Protein AF-A0A356ENC2-F1 (afdb_monomer_lite)

Foldseek 3Di:
DPPPDFQPQQNVCCVPAVLLRLLNNQLLVCLQVFLLSNLQSLLVNLQLLLLLLCLLQLHPCLPPDSVVSLVVCVVQVQDDPLLSVLSVLSVVLNVCSVPPVPRDSVSSVSNSQSSSVNSQVCCVPVVVPVVDDDDHDDDRDDPPPPPPVVVVVVVVVVVVVVVVVVPDPDDPVVVVVVVVVVVVVVVVVVVVVVVVVVVVVVSVVVSVVSVVVSSVVSVVSSVVCNVPRPQGPVNVVVVPPDDDDPPPVLPQPFQFWPDAFPVPRHGWTWAAQDQVHAIWTAHLPPLDPVSIGHQDLVRLQVSVDFDADPPPRDTWHWAQQPPRATWTADPPPRDIDGVSVSHYHSVVSDPPPPDDDD

Radius of gyration: 28.57 Å; chains: 1; bounding box: 58×55×97 Å

Structure (mmCIF, N/CA/C/O backbone):
data_AF-A0A356ENC2-F1
#
_entry.id   AF-A0A356ENC2-F1
#
loop_
_atom_site.group_PDB
_atom_site.id
_atom_site.type_symbol
_atom_site.label_atom_id
_atom_site.label_alt_id
_atom_site.label_comp_id
_atom_site.label_asym_id
_atom_site.label_entity_id
_atom_site.label_seq_id
_atom_site.pdbx_PDB_ins_code
_atom_site.Cartn_x
_atom_site.Cartn_y
_atom_site.Cartn_z
_atom_site.occupancy
_atom_site.B_iso_or_equiv
_atom_site.auth_seq_id
_atom_site.auth_comp_id
_atom_site.auth_asym_id
_atom_site.auth_atom_id
_atom_site.pdbx_PDB_model_num
ATOM 1 N N . MET A 1 1 ? 2.669 -20.611 22.829 1.00 31.17 1 MET A N 1
ATOM 2 C CA . MET A 1 1 ? 2.911 -20.342 21.396 1.00 31.17 1 MET A CA 1
ATOM 3 C C . MET A 1 1 ? 2.182 -19.057 21.073 1.00 31.17 1 MET A C 1
ATOM 5 O O . MET A 1 1 ? 0.961 -19.097 20.973 1.00 31.17 1 MET A O 1
ATOM 9 N N . ASP A 1 2 ? 2.896 -17.934 21.005 1.00 38.94 2 ASP A N 1
ATOM 10 C CA . ASP A 1 2 ? 2.300 -16.671 20.568 1.00 38.94 2 ASP A CA 1
ATOM 11 C C . ASP A 1 2 ? 1.827 -16.819 19.128 1.00 38.94 2 ASP A C 1
ATOM 13 O O . ASP A 1 2 ? 2.597 -17.162 18.228 1.00 38.94 2 ASP A O 1
ATOM 17 N N . LYS A 1 3 ? 0.530 -16.620 18.914 1.00 42.44 3 LYS A N 1
ATOM 18 C CA . LYS A 1 3 ? -0.057 -16.646 17.581 1.00 42.44 3 LYS A CA 1
ATOM 19 C C . LYS A 1 3 ? 0.293 -15.321 16.912 1.00 42.44 3 LYS A C 1
ATOM 21 O O . LYS A 1 3 ? -0.404 -14.330 17.101 1.00 42.44 3 LYS A O 1
ATOM 26 N N . GLN A 1 4 ? 1.404 -15.303 16.182 1.00 59.41 4 GLN A N 1
ATOM 27 C CA . GLN A 1 4 ? 1.836 -14.140 15.415 1.00 59.41 4 GLN A CA 1
ATOM 28 C C . GLN A 1 4 ? 0.700 -13.710 14.475 1.00 59.41 4 GLN A C 1
ATOM 30 O O . GLN A 1 4 ? 0.173 -14.526 13.718 1.00 59.41 4 GLN A O 1
ATOM 35 N N . LEU A 1 5 ? 0.268 -12.451 14.570 1.00 77.69 5 LEU A N 1
ATOM 36 C CA . LEU A 1 5 ? -0.768 -11.924 13.686 1.00 77.69 5 LEU A CA 1
ATOM 37 C C . LEU A 1 5 ? -0.231 -11.872 12.247 1.00 77.69 5 LEU A C 1
ATOM 39 O O . LEU A 1 5 ? 0.836 -11.317 11.976 1.00 77.69 5 LEU A O 1
ATOM 43 N N . GLU A 1 6 ? -0.988 -12.450 11.321 1.00 86.06 6 GLU A N 1
ATOM 44 C CA . GLU A 1 6 ? -0.648 -12.504 9.899 1.00 86.06 6 GLU A CA 1
ATOM 45 C C . GLU A 1 6 ? -1.417 -11.441 9.116 1.00 86.06 6 GLU A C 1
ATOM 47 O O . GLU A 1 6 ? -2.590 -11.168 9.392 1.00 86.06 6 GLU A O 1
ATOM 52 N N . SER A 1 7 ? -0.773 -10.858 8.103 1.00 87.25 7 SER A N 1
ATOM 53 C CA . SER A 1 7 ? -1.450 -9.924 7.207 1.00 87.25 7 SER A CA 1
ATOM 54 C C . SER A 1 7 ? -2.436 -10.685 6.328 1.00 87.25 7 SER A C 1
ATOM 56 O O . SER A 1 7 ? -2.133 -11.714 5.723 1.00 87.25 7 SER A O 1
ATOM 58 N N . ARG A 1 8 ? -3.645 -10.154 6.181 1.00 87.50 8 ARG A N 1
ATOM 59 C CA . ARG A 1 8 ? -4.671 -10.794 5.364 1.00 87.50 8 ARG A CA 1
ATOM 60 C C . ARG A 1 8 ? -4.332 -10.712 3.882 1.00 87.50 8 ARG A C 1
ATOM 62 O O . ARG A 1 8 ? -4.664 -11.650 3.156 1.00 87.50 8 ARG A O 1
ATOM 69 N N . ASN A 1 9 ? -3.686 -9.656 3.406 1.00 87.69 9 ASN A N 1
ATOM 70 C CA . ASN A 1 9 ? -3.383 -9.507 1.986 1.00 87.69 9 ASN A CA 1
ATOM 71 C C . ASN A 1 9 ? -1.898 -9.667 1.671 1.00 87.69 9 ASN A C 1
ATOM 73 O O . ASN A 1 9 ? -1.594 -10.255 0.639 1.00 87.69 9 ASN A O 1
ATOM 77 N N . PHE A 1 10 ? -0.978 -9.272 2.553 1.00 93.38 10 PHE A N 1
ATOM 78 C CA . PHE A 1 10 ? 0.446 -9.120 2.216 1.00 93.38 10 PHE A CA 1
ATOM 79 C C . PHE A 1 10 ? 1.358 -10.246 2.715 1.00 93.38 10 PHE A C 1
ATOM 81 O O . PHE A 1 10 ? 2.553 -10.235 2.434 1.00 93.38 10 PHE A O 1
ATOM 88 N N . GLU A 1 11 ? 0.811 -11.265 3.383 1.00 93.00 11 GLU A N 1
ATOM 89 C CA . GLU A 1 11 ? 1.587 -12.347 4.015 1.00 93.00 11 GLU A CA 1
ATOM 90 C C . GLU A 1 11 ? 2.583 -13.051 3.081 1.00 93.00 11 GLU A C 1
ATOM 92 O O . GLU A 1 11 ? 3.658 -13.479 3.489 1.00 93.00 11 GLU A O 1
ATOM 97 N N . PHE A 1 12 ? 2.269 -13.109 1.787 1.00 90.56 12 PHE A N 1
ATOM 98 C CA . PHE A 1 12 ? 3.122 -13.720 0.764 1.00 90.56 12 PHE A CA 1
ATOM 99 C C . PHE A 1 12 ? 4.499 -13.056 0.584 1.00 90.56 12 PHE A C 1
ATOM 101 O O . PHE A 1 12 ? 5.386 -13.635 -0.054 1.00 90.56 12 PHE A O 1
ATOM 108 N N . LEU A 1 13 ? 4.671 -11.842 1.108 1.00 91.06 13 LEU A N 1
ATOM 109 C CA . LEU A 1 13 ? 5.930 -11.109 1.085 1.00 91.06 13 LEU A CA 1
ATOM 110 C C . LEU A 1 13 ? 6.785 -11.363 2.329 1.00 91.06 13 LEU A C 1
ATOM 112 O O . LEU A 1 13 ? 7.934 -10.939 2.322 1.00 91.06 13 LEU A O 1
ATOM 116 N N . ARG A 1 14 ? 6.294 -12.044 3.379 1.00 92.31 14 ARG A N 1
ATOM 117 C CA . ARG A 1 14 ? 6.954 -12.037 4.701 1.00 92.31 14 ARG A CA 1
ATOM 118 C C . ARG A 1 14 ? 8.376 -12.591 4.672 1.00 92.31 14 ARG A C 1
ATOM 120 O O . ARG A 1 14 ? 9.260 -12.023 5.305 1.00 92.31 14 ARG A O 1
ATOM 127 N N . THR A 1 15 ? 8.615 -13.639 3.886 1.00 89.31 15 THR A N 1
ATOM 128 C CA . THR A 1 15 ? 9.951 -14.232 3.706 1.00 89.31 15 THR A CA 1
ATOM 129 C C . THR A 1 15 ? 10.950 -13.248 3.086 1.00 89.31 15 THR A C 1
ATOM 131 O O . THR A 1 15 ? 12.121 -13.221 3.459 1.00 89.31 15 THR A O 1
ATOM 134 N N . ASP A 1 16 ? 10.502 -12.416 2.145 1.00 88.12 16 ASP A N 1
ATOM 135 C CA . ASP A 1 16 ? 11.376 -11.512 1.395 1.00 88.12 16 ASP A CA 1
ATOM 136 C C . ASP A 1 16 ? 11.422 -10.103 1.979 1.00 88.12 16 ASP A C 1
ATOM 138 O O . ASP A 1 16 ? 12.436 -9.427 1.870 1.00 88.12 16 ASP A O 1
ATOM 142 N N . HIS A 1 17 ? 10.339 -9.641 2.586 1.00 92.06 17 HIS A N 1
ATOM 143 C CA . HIS A 1 17 ? 10.171 -8.275 3.060 1.00 92.06 17 HIS A CA 1
ATOM 144 C C . HIS A 1 17 ? 9.334 -8.266 4.349 1.00 92.06 17 HIS A C 1
ATOM 146 O O . HIS A 1 17 ? 8.186 -7.821 4.331 1.00 92.06 17 HIS A O 1
ATOM 152 N N . PRO A 1 18 ? 9.890 -8.733 5.483 1.00 92.69 18 PRO A N 1
ATOM 153 C CA . PRO A 1 18 ? 9.158 -8.808 6.747 1.00 92.69 18 PRO A CA 1
ATOM 154 C C . PRO A 1 18 ? 8.683 -7.432 7.230 1.00 92.69 18 PRO A C 1
ATOM 156 O O . PRO A 1 18 ? 7.532 -7.308 7.630 1.00 92.69 18 PRO A O 1
ATOM 159 N N . LEU A 1 19 ? 9.509 -6.384 7.098 1.00 92.62 19 LEU A N 1
ATOM 160 C CA . LEU A 1 19 ? 9.128 -5.006 7.436 1.00 92.62 19 LEU A CA 1
ATOM 161 C C . LEU A 1 19 ? 7.897 -4.527 6.651 1.00 92.62 19 LEU A C 1
ATOM 163 O O . LEU A 1 19 ? 6.978 -3.946 7.219 1.00 92.62 19 LEU 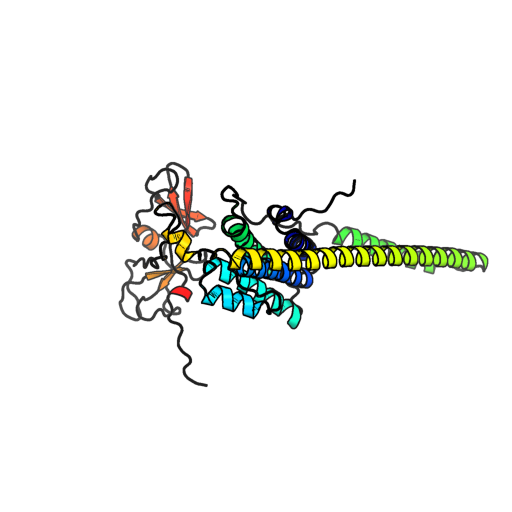A O 1
ATOM 167 N N . LEU A 1 20 ? 7.866 -4.802 5.344 1.00 94.31 20 LEU A N 1
ATOM 168 C CA . LEU A 1 20 ? 6.747 -4.431 4.481 1.00 94.31 20 LEU A CA 1
ATOM 169 C C . LEU A 1 20 ? 5.460 -5.101 4.965 1.00 94.31 20 LEU A C 1
ATOM 171 O O . LEU A 1 20 ? 4.434 -4.437 5.083 1.00 94.31 20 LEU A O 1
ATOM 175 N N . VAL A 1 21 ? 5.514 -6.396 5.287 1.00 94.12 21 VAL A N 1
ATOM 176 C CA . VAL A 1 21 ? 4.340 -7.116 5.802 1.00 94.12 21 VAL A CA 1
ATOM 177 C C . VAL A 1 21 ? 3.909 -6.586 7.165 1.00 94.12 21 VAL A C 1
ATOM 179 O O . VAL A 1 21 ? 2.718 -6.505 7.435 1.00 94.12 21 VAL A O 1
ATOM 182 N N . GLU A 1 22 ? 4.851 -6.167 7.998 1.00 93.06 22 GLU A N 1
ATOM 183 C CA . GLU A 1 22 ? 4.592 -5.622 9.329 1.00 93.06 22 GLU A CA 1
ATOM 184 C C . GLU A 1 22 ? 3.915 -4.236 9.259 1.00 93.06 22 GLU A C 1
ATOM 186 O O . GLU A 1 22 ? 2.981 -3.945 10.016 1.00 93.06 22 GLU A O 1
ATOM 191 N N . TYR A 1 23 ? 4.294 -3.398 8.288 1.00 94.50 23 TYR A N 1
ATOM 192 C CA . TYR A 1 23 ? 3.547 -2.180 7.964 1.00 94.50 23 TYR A CA 1
ATOM 193 C C . TYR A 1 23 ? 2.172 -2.487 7.374 1.00 94.50 23 TYR A C 1
ATOM 195 O O . TYR A 1 23 ? 1.185 -1.881 7.786 1.00 94.50 23 TYR A O 1
ATOM 203 N N . ALA A 1 24 ? 2.085 -3.445 6.451 1.00 93.94 24 ALA A N 1
ATOM 204 C CA . ALA A 1 24 ? 0.826 -3.821 5.825 1.00 93.94 24 ALA A CA 1
ATOM 205 C C . ALA A 1 24 ? -0.179 -4.384 6.839 1.00 93.94 24 ALA A C 1
ATOM 207 O O . ALA A 1 24 ? -1.342 -3.997 6.826 1.00 93.94 24 ALA A O 1
ATOM 208 N N . LEU A 1 25 ? 0.273 -5.226 7.768 1.00 92.62 25 LEU A N 1
ATOM 209 C CA . LEU A 1 25 ? -0.534 -5.738 8.869 1.00 92.62 25 LEU A CA 1
ATOM 210 C C . LEU A 1 25 ? -1.101 -4.592 9.714 1.00 92.62 25 LEU A C 1
ATOM 212 O O . LEU A 1 25 ? -2.306 -4.539 9.945 1.00 92.62 25 LEU A O 1
ATOM 216 N N . ARG A 1 26 ? -0.259 -3.638 10.137 1.00 90.38 26 ARG A N 1
ATOM 217 C CA . ARG A 1 26 ? -0.733 -2.461 10.887 1.00 90.38 26 ARG A CA 1
ATOM 218 C C . ARG A 1 26 ? -1.705 -1.619 10.068 1.00 90.38 26 ARG A C 1
ATOM 220 O O . ARG A 1 26 ? -2.674 -1.116 10.627 1.00 90.38 26 ARG A O 1
ATOM 227 N N . ALA A 1 27 ? -1.472 -1.472 8.768 1.00 90.44 27 ALA A N 1
ATOM 228 C CA . ALA A 1 27 ? -2.380 -0.746 7.894 1.00 90.44 27 ALA A CA 1
ATOM 229 C C . ALA A 1 27 ? -3.757 -1.425 7.820 1.00 90.44 27 ALA A C 1
ATOM 231 O O . ALA A 1 27 ? -4.779 -0.754 7.957 1.00 90.44 27 ALA A O 1
ATOM 232 N N . GLU A 1 28 ? -3.793 -2.751 7.677 1.00 89.88 28 GLU A N 1
ATOM 233 C CA . GLU A 1 28 ? -5.027 -3.540 7.648 1.00 89.88 28 GLU A CA 1
ATOM 234 C C . GLU A 1 28 ? -5.789 -3.490 8.977 1.00 89.88 28 GLU A C 1
ATOM 236 O O . GLU A 1 28 ? -7.007 -3.320 8.976 1.00 89.88 28 GLU A O 1
ATOM 241 N N . LEU A 1 29 ? -5.089 -3.596 10.110 1.00 87.56 29 LEU A N 1
ATOM 242 C CA . LEU A 1 29 ? -5.710 -3.539 11.437 1.00 87.56 29 LEU A CA 1
ATOM 243 C C . LEU A 1 29 ? -6.348 -2.175 11.727 1.00 87.56 29 LEU A C 1
ATOM 245 O O . LEU A 1 29 ? -7.390 -2.117 12.371 1.00 87.56 29 LEU A O 1
ATOM 249 N N . ASN A 1 30 ? -5.750 -1.094 11.222 1.00 84.50 30 ASN A N 1
ATOM 250 C CA . ASN A 1 30 ? -6.206 0.269 11.490 1.00 84.50 30 ASN A CA 1
ATOM 251 C C . ASN A 1 30 ? -7.157 0.830 10.423 1.00 84.50 30 ASN A C 1
ATOM 253 O O . ASN A 1 30 ? -7.693 1.914 10.611 1.00 84.50 30 ASN A O 1
ATOM 257 N N . ALA A 1 31 ? -7.421 0.112 9.325 1.00 82.50 31 ALA A N 1
ATOM 258 C CA . ALA A 1 31 ? -8.170 0.642 8.176 1.00 82.50 31 ALA A CA 1
ATOM 259 C C . ALA A 1 31 ? -9.553 1.226 8.525 1.00 82.50 31 ALA A C 1
ATOM 261 O O . ALA A 1 31 ? -10.001 2.163 7.867 1.00 82.50 31 ALA A O 1
ATOM 262 N N . TYR A 1 32 ? -10.219 0.689 9.555 1.00 77.62 32 TYR A N 1
ATOM 263 C CA . TYR A 1 32 ? -11.513 1.188 10.033 1.00 77.62 32 TYR A CA 1
ATOM 264 C C . TYR A 1 32 ? -11.427 2.007 11.324 1.00 77.62 32 TYR A C 1
ATOM 266 O O . TYR A 1 32 ? -12.188 2.958 11.473 1.00 77.62 32 TYR A O 1
ATOM 274 N N . SER A 1 33 ? -10.557 1.624 12.265 1.00 77.06 33 SER A N 1
ATOM 275 C CA . SER A 1 33 ? -10.465 2.247 13.594 1.00 77.06 33 SER A CA 1
ATOM 276 C C . SER A 1 33 ? -9.638 3.531 13.600 1.00 77.06 33 SER A C 1
ATOM 278 O O . SER A 1 33 ? -9.972 4.459 14.328 1.00 77.06 33 SER A O 1
ATOM 280 N N . ASP A 1 34 ? -8.584 3.589 12.785 1.00 82.12 34 ASP A N 1
ATOM 281 C CA . ASP A 1 34 ? -7.719 4.755 12.608 1.00 82.12 34 ASP A CA 1
ATOM 282 C C . ASP A 1 34 ? -7.227 4.829 11.146 1.00 82.12 34 ASP A C 1
ATOM 284 O O . ASP A 1 34 ? -6.117 4.388 10.806 1.00 82.12 34 ASP A O 1
ATOM 288 N N . PRO A 1 35 ? -8.064 5.375 10.243 1.00 81.31 35 PRO A N 1
ATOM 289 C CA . PRO A 1 35 ? -7.733 5.476 8.825 1.00 81.31 35 PRO A CA 1
ATOM 290 C C . PRO A 1 35 ? -6.473 6.305 8.553 1.00 81.31 35 PRO A C 1
ATOM 292 O O . PRO A 1 35 ? -5.772 6.028 7.581 1.00 81.31 35 PRO A O 1
ATOM 295 N N . ASN A 1 36 ? -6.144 7.278 9.408 1.00 81.88 36 ASN A N 1
ATOM 296 C CA . ASN A 1 36 ? -4.940 8.091 9.251 1.00 81.88 36 ASN A CA 1
ATOM 297 C C . ASN A 1 36 ? -3.682 7.236 9.469 1.00 81.88 36 ASN A C 1
ATOM 299 O O . ASN A 1 36 ? -2.816 7.158 8.593 1.00 81.88 36 ASN A O 1
ATOM 303 N N . THR A 1 37 ? -3.630 6.486 10.577 1.00 85.00 37 THR A N 1
ATOM 304 C CA . THR A 1 37 ? -2.555 5.512 10.814 1.00 85.00 37 THR A CA 1
ATOM 305 C C . THR A 1 37 ? -2.495 4.482 9.685 1.00 85.00 37 THR A C 1
ATOM 307 O O . THR A 1 37 ? -1.407 4.166 9.199 1.00 85.00 37 THR A O 1
ATOM 310 N N . SER A 1 38 ? -3.643 3.999 9.197 1.00 87.88 38 SER A N 1
ATOM 311 C CA . SER A 1 38 ? -3.691 3.075 8.057 1.00 87.88 38 SER A CA 1
ATOM 312 C C . SER A 1 38 ? -3.045 3.659 6.795 1.00 87.88 38 SER A C 1
ATOM 314 O O . SER A 1 38 ? -2.215 2.999 6.165 1.00 87.88 38 SER A O 1
ATOM 316 N N . LEU A 1 39 ? -3.342 4.915 6.456 1.00 86.38 39 LEU A N 1
ATOM 317 C CA . LEU A 1 39 ? -2.768 5.618 5.307 1.00 86.38 39 LEU A CA 1
ATOM 318 C C . LEU A 1 39 ? -1.255 5.821 5.437 1.00 86.38 39 LEU A C 1
ATOM 320 O O . LEU A 1 39 ? -0.517 5.549 4.486 1.00 86.38 39 LEU A O 1
ATOM 324 N N . ILE A 1 40 ? -0.777 6.220 6.619 1.00 86.81 40 ILE A N 1
ATOM 325 C CA . ILE A 1 40 ? 0.659 6.360 6.901 1.00 86.81 40 ILE A CA 1
ATOM 326 C C . ILE A 1 40 ? 1.366 5.013 6.723 1.00 86.81 40 ILE A C 1
ATOM 328 O O . ILE A 1 40 ? 2.365 4.924 6.008 1.00 86.81 40 ILE A O 1
ATOM 332 N N . LYS A 1 41 ? 0.833 3.937 7.313 1.00 90.88 41 LYS A N 1
ATOM 333 C CA . LYS A 1 41 ? 1.427 2.596 7.194 1.00 90.88 41 LYS A CA 1
ATOM 334 C C . LYS A 1 41 ? 1.379 2.065 5.761 1.00 90.88 41 LYS A C 1
ATOM 336 O O . LYS A 1 41 ? 2.345 1.463 5.299 1.00 90.88 41 LYS A O 1
ATOM 341 N N . THR A 1 42 ? 0.320 2.363 5.014 1.00 91.81 42 THR A N 1
ATOM 342 C CA . THR A 1 42 ? 0.212 1.997 3.594 1.00 91.81 42 THR A CA 1
ATOM 343 C C . THR A 1 42 ? 1.247 2.730 2.736 1.00 91.81 42 THR A C 1
ATOM 345 O O . THR A 1 42 ? 1.839 2.135 1.834 1.00 91.81 42 THR A O 1
ATOM 348 N N . ARG A 1 43 ? 1.550 3.997 3.042 1.00 93.00 43 ARG A N 1
ATOM 349 C CA . ARG A 1 43 ? 2.664 4.712 2.403 1.00 93.00 43 ARG A CA 1
ATOM 350 C C . ARG A 1 43 ? 4.003 4.038 2.683 1.00 93.00 43 ARG A C 1
ATOM 352 O O . ARG A 1 43 ? 4.768 3.832 1.746 1.00 93.00 43 ARG A O 1
ATOM 359 N N . GLN A 1 44 ? 4.266 3.650 3.932 1.00 92.75 44 GLN A N 1
ATOM 360 C CA . GLN A 1 44 ? 5.510 2.958 4.294 1.00 92.75 44 GLN A CA 1
ATOM 361 C C . GLN A 1 44 ? 5.679 1.636 3.519 1.00 92.75 44 GLN A C 1
ATOM 363 O O . GLN A 1 44 ? 6.788 1.300 3.102 1.00 92.75 44 GLN A O 1
ATOM 368 N N . VAL A 1 45 ? 4.581 0.919 3.236 1.00 95.44 45 VAL A N 1
ATOM 369 C CA . VAL A 1 45 ? 4.575 -0.257 2.342 1.00 95.44 45 VAL A CA 1
ATOM 370 C C . VAL A 1 45 ? 5.028 0.110 0.924 1.00 95.44 45 VAL A C 1
ATOM 372 O O . VAL A 1 45 ? 5.926 -0.538 0.380 1.00 95.44 45 VAL A O 1
ATOM 375 N N . ALA A 1 46 ? 4.444 1.152 0.326 1.00 94.19 46 ALA A N 1
ATOM 376 C CA . ALA A 1 46 ? 4.791 1.600 -1.025 1.00 94.19 46 ALA A CA 1
ATOM 377 C C . ALA A 1 46 ? 6.242 2.092 -1.132 1.00 94.19 46 ALA A C 1
ATOM 379 O O . ALA A 1 46 ? 6.940 1.766 -2.092 1.00 94.19 46 ALA A O 1
ATOM 380 N N . GLU A 1 47 ? 6.723 2.802 -0.115 1.00 93.62 47 GLU A N 1
ATOM 381 C CA . GLU A 1 47 ? 8.098 3.287 -0.027 1.00 93.62 47 GLU A CA 1
ATOM 382 C C . GLU A 1 47 ? 9.105 2.133 0.066 1.00 93.62 47 GLU A C 1
ATOM 384 O O . GLU A 1 47 ? 10.105 2.120 -0.657 1.00 93.62 47 GLU A O 1
ATOM 389 N N . CYS A 1 48 ? 8.806 1.102 0.868 1.00 94.12 48 CYS A N 1
ATOM 390 C CA . CYS A 1 48 ? 9.617 -0.115 0.925 1.00 94.12 48 CYS A CA 1
ATOM 391 C C . CYS A 1 48 ? 9.705 -0.812 -0.442 1.00 94.12 48 CYS A C 1
ATOM 393 O O . CYS A 1 48 ? 10.788 -1.248 -0.844 1.00 94.12 48 CYS A O 1
ATOM 395 N N . MET A 1 49 ? 8.587 -0.909 -1.172 1.00 94.50 49 MET A N 1
ATOM 396 C CA . MET A 1 49 ? 8.581 -1.484 -2.521 1.00 94.50 49 MET A CA 1
ATOM 397 C C . MET A 1 49 ? 9.424 -0.649 -3.482 1.00 94.50 49 MET A C 1
ATOM 399 O O . MET A 1 49 ? 10.325 -1.191 -4.119 1.00 94.50 49 MET A O 1
ATOM 403 N N . ALA A 1 50 ? 9.186 0.662 -3.550 1.00 93.00 50 ALA A N 1
ATOM 404 C CA . ALA A 1 50 ? 9.890 1.562 -4.458 1.00 93.00 50 ALA A CA 1
ATOM 405 C C . ALA A 1 50 ? 11.406 1.555 -4.222 1.00 93.00 50 ALA A C 1
ATOM 407 O O . ALA A 1 50 ? 12.171 1.368 -5.170 1.00 93.00 50 ALA A O 1
ATOM 408 N N . ARG A 1 51 ? 11.848 1.651 -2.959 1.00 91.94 51 ARG A N 1
ATOM 409 C CA . ARG A 1 51 ? 13.272 1.538 -2.617 1.00 91.94 51 ARG A CA 1
ATOM 410 C C . ARG A 1 51 ? 13.836 0.175 -2.996 1.00 91.94 51 ARG A C 1
ATOM 412 O O . ARG A 1 51 ? 14.903 0.101 -3.594 1.00 91.94 51 ARG A O 1
ATOM 419 N N . SER A 1 52 ? 13.116 -0.917 -2.726 1.00 91.44 52 SER A N 1
ATOM 420 C CA . SER A 1 52 ? 13.599 -2.242 -3.123 1.00 91.44 52 SER A CA 1
ATOM 421 C C . SER A 1 52 ? 13.718 -2.404 -4.638 1.00 91.44 52 SER A C 1
ATOM 423 O O . SER A 1 52 ? 14.627 -3.109 -5.078 1.00 91.44 52 SER A O 1
ATOM 425 N N . ILE A 1 53 ? 12.819 -1.810 -5.424 1.00 90.50 53 ILE A N 1
ATOM 426 C CA . ILE A 1 53 ? 12.900 -1.815 -6.888 1.00 90.50 53 ILE A CA 1
ATOM 427 C C . ILE A 1 53 ? 14.145 -1.044 -7.330 1.00 90.50 53 ILE A C 1
ATOM 429 O O . ILE A 1 53 ? 14.963 -1.581 -8.074 1.00 90.50 53 ILE A O 1
ATOM 433 N N . ALA A 1 54 ? 14.320 0.177 -6.827 1.00 88.75 54 ALA A N 1
ATOM 434 C CA . ALA A 1 54 ? 15.440 1.044 -7.171 1.00 88.75 54 ALA A CA 1
ATOM 435 C C . ALA A 1 54 ? 16.802 0.422 -6.813 1.00 88.75 54 ALA A C 1
ATOM 437 O O . ALA A 1 54 ? 17.695 0.372 -7.657 1.00 88.75 54 ALA A O 1
ATOM 438 N N . CYS A 1 55 ? 16.936 -0.159 -5.618 1.00 87.56 55 CYS A N 1
ATOM 439 C CA . CYS A 1 55 ? 18.154 -0.861 -5.207 1.00 87.56 55 CYS A CA 1
ATOM 440 C C . CYS A 1 55 ? 18.462 -2.057 -6.108 1.00 87.56 55 CYS A C 1
ATOM 442 O O . CYS A 1 55 ? 19.608 -2.279 -6.493 1.00 87.56 55 CYS A O 1
ATOM 444 N N . ARG A 1 56 ? 17.438 -2.829 -6.493 1.00 87.00 56 ARG A N 1
ATOM 445 C CA . ARG A 1 56 ? 17.614 -3.933 -7.447 1.00 87.00 56 ARG A CA 1
ATOM 446 C C . ARG A 1 56 ? 18.002 -3.423 -8.825 1.00 87.00 56 ARG A C 1
ATOM 448 O O . ARG A 1 56 ? 18.749 -4.127 -9.488 1.00 87.00 56 ARG A O 1
ATOM 455 N N . ALA A 1 57 ? 17.570 -2.220 -9.199 1.00 83.88 57 ALA A N 1
ATOM 456 C CA . ALA A 1 57 ? 18.000 -1.512 -10.398 1.00 83.88 57 ALA A CA 1
ATOM 457 C C . ALA A 1 57 ? 19.438 -0.956 -10.333 1.00 83.88 57 ALA A C 1
ATOM 459 O O . ALA A 1 57 ? 19.905 -0.360 -11.297 1.00 83.88 57 ALA A O 1
ATOM 460 N N . GLY A 1 58 ? 20.155 -1.160 -9.222 1.00 83.19 58 GLY A N 1
ATOM 461 C CA . GLY A 1 58 ? 21.513 -0.648 -9.016 1.00 83.19 58 GLY A CA 1
ATOM 462 C C . GLY A 1 58 ? 21.564 0.821 -8.590 1.00 83.19 58 GLY A C 1
ATOM 463 O O . GLY A 1 58 ? 22.656 1.372 -8.447 1.00 83.19 58 GLY A O 1
ATOM 464 N N . MET A 1 59 ? 20.409 1.448 -8.354 1.00 84.44 59 MET A N 1
ATOM 465 C CA . MET A 1 59 ? 20.318 2.823 -7.877 1.00 84.44 59 MET A CA 1
ATOM 466 C C . MET A 1 59 ? 20.411 2.848 -6.353 1.00 84.44 59 MET A C 1
ATOM 468 O O . MET A 1 59 ? 19.658 2.157 -5.662 1.00 84.44 59 MET A O 1
ATOM 472 N N . ASP A 1 60 ? 21.321 3.660 -5.820 1.00 80.25 60 ASP A N 1
ATOM 473 C CA . ASP A 1 60 ? 21.331 3.954 -4.392 1.00 80.25 60 ASP A CA 1
ATOM 474 C C . ASP A 1 60 ? 20.373 5.111 -4.119 1.00 80.25 60 ASP A C 1
ATOM 476 O O . ASP A 1 60 ? 20.628 6.251 -4.497 1.00 80.25 60 ASP A O 1
ATOM 480 N N . CYS A 1 61 ? 19.234 4.786 -3.519 1.00 79.50 61 CYS A N 1
ATOM 481 C CA . CYS A 1 61 ? 18.212 5.751 -3.136 1.00 79.50 61 CYS A CA 1
ATOM 482 C C . CYS A 1 61 ? 17.835 5.603 -1.655 1.00 79.50 61 CYS A C 1
ATOM 484 O O . CYS A 1 61 ? 16.696 5.871 -1.262 1.00 79.50 61 CYS A O 1
ATOM 486 N N . SER A 1 62 ? 18.776 5.092 -0.854 1.00 71.81 62 SER A N 1
ATOM 487 C CA . SER A 1 62 ? 18.580 4.786 0.565 1.00 71.81 62 SER A CA 1
ATOM 488 C C . SER A 1 62 ? 18.104 6.015 1.344 1.00 71.81 62 SER A C 1
ATOM 490 O O . SER A 1 62 ? 17.157 5.914 2.120 1.00 71.81 62 SER A O 1
ATOM 492 N N . ASP A 1 63 ? 18.701 7.171 1.045 1.00 77.12 63 ASP A N 1
ATOM 493 C CA . ASP A 1 63 ? 18.474 8.436 1.751 1.00 77.12 63 ASP A CA 1
ATOM 494 C C . ASP A 1 63 ? 17.546 9.393 0.980 1.00 77.12 63 ASP A C 1
ATOM 496 O O . ASP A 1 63 ? 17.270 10.506 1.422 1.00 77.12 63 ASP A O 1
ATOM 500 N N . ASN A 1 64 ? 17.050 8.975 -0.187 1.00 83.88 64 ASN A N 1
ATOM 501 C CA . ASN A 1 64 ? 16.145 9.788 -0.987 1.00 83.88 64 ASN A CA 1
ATOM 502 C C . ASN A 1 64 ? 14.731 9.770 -0.397 1.00 83.88 64 ASN A C 1
ATOM 504 O O . ASN A 1 64 ? 14.210 8.729 0.028 1.00 83.88 64 ASN A O 1
ATOM 508 N N . GLU A 1 65 ? 14.077 10.929 -0.466 1.00 88.50 65 GLU A N 1
ATOM 509 C CA . GLU A 1 65 ? 12.647 11.040 -0.208 1.00 88.50 65 GLU A CA 1
ATOM 510 C C . GLU A 1 65 ? 11.844 10.198 -1.200 1.00 88.50 65 GLU A C 1
ATOM 512 O O . GLU A 1 65 ? 12.236 10.009 -2.356 1.00 88.50 65 GLU A O 1
ATOM 517 N N . PHE A 1 66 ? 10.682 9.721 -0.757 1.00 89.44 66 PHE A N 1
ATOM 518 C CA . PHE A 1 66 ? 9.846 8.823 -1.547 1.00 89.44 66 PHE A CA 1
ATOM 519 C C . PHE A 1 66 ? 9.485 9.401 -2.932 1.00 89.44 66 PHE A C 1
ATOM 521 O O . PHE A 1 66 ? 9.586 8.688 -3.932 1.00 89.44 66 PHE A O 1
ATOM 528 N N . ASP A 1 67 ? 9.185 10.703 -3.015 1.00 87.62 67 ASP A N 1
ATOM 529 C CA . ASP A 1 67 ? 8.906 11.413 -4.273 1.00 87.62 67 ASP A CA 1
ATOM 530 C C . ASP A 1 67 ? 10.080 11.344 -5.258 1.00 87.62 67 ASP A C 1
ATOM 532 O O . ASP A 1 67 ? 9.903 11.066 -6.449 1.00 87.62 67 ASP A O 1
ATOM 536 N N . ALA A 1 68 ? 11.302 11.531 -4.756 1.00 88.00 68 ALA A N 1
ATOM 537 C CA . ALA A 1 68 ? 12.508 11.453 -5.567 1.00 88.00 68 ALA A CA 1
ATOM 538 C C . ALA A 1 68 ? 12.745 10.027 -6.092 1.00 88.00 68 ALA A C 1
ATOM 540 O O . ALA A 1 68 ? 13.132 9.862 -7.252 1.00 88.00 68 ALA A O 1
ATOM 541 N N . VAL A 1 69 ? 12.463 9.000 -5.278 1.00 90.12 69 VAL A N 1
ATOM 542 C CA . VAL A 1 69 ? 12.553 7.591 -5.697 1.00 90.12 69 VAL A CA 1
ATOM 543 C C . VAL A 1 69 ? 11.555 7.289 -6.815 1.00 90.12 69 VAL A C 1
ATOM 545 O O . VAL A 1 69 ? 11.947 6.733 -7.840 1.00 90.12 69 VAL A O 1
ATOM 548 N N . LEU A 1 70 ? 10.287 7.690 -6.676 1.00 89.81 70 LEU A N 1
ATOM 549 C CA . LEU A 1 70 ? 9.284 7.485 -7.729 1.00 89.81 70 LEU A CA 1
ATOM 550 C C . LEU A 1 70 ? 9.643 8.239 -9.014 1.00 89.81 70 LEU A C 1
ATOM 552 O O . LEU A 1 70 ? 9.521 7.691 -10.109 1.00 89.81 70 LEU A O 1
ATOM 556 N N . GLY A 1 71 ? 10.161 9.465 -8.892 1.00 86.69 71 GLY A N 1
ATOM 557 C CA . GLY A 1 71 ? 10.667 10.230 -10.029 1.00 86.69 71 GLY A CA 1
ATOM 558 C C . GLY A 1 71 ? 11.814 9.530 -10.764 1.00 86.69 71 GLY A C 1
ATOM 559 O O . GLY A 1 71 ? 11.848 9.548 -11.994 1.00 86.69 71 GLY A O 1
ATOM 560 N N . LEU A 1 72 ? 12.731 8.883 -10.038 1.00 86.44 72 LEU A N 1
ATOM 561 C CA . LEU A 1 72 ? 13.805 8.078 -10.630 1.00 86.44 72 LEU A CA 1
ATOM 562 C C . LEU A 1 72 ? 13.260 6.845 -11.355 1.00 86.44 72 LEU A C 1
ATOM 564 O O . LEU A 1 72 ? 13.629 6.616 -12.505 1.00 86.44 72 LEU A O 1
ATOM 568 N N . LEU A 1 73 ? 12.355 6.095 -10.717 1.00 86.25 73 LEU A N 1
ATOM 569 C CA . LEU A 1 73 ? 11.725 4.917 -11.322 1.00 86.25 73 LEU A CA 1
ATOM 570 C C . LEU A 1 73 ? 10.991 5.265 -12.622 1.00 86.25 73 LEU A C 1
ATOM 572 O O . LEU A 1 73 ? 11.086 4.506 -13.585 1.00 86.25 73 LEU A O 1
ATOM 576 N N . ARG A 1 74 ? 10.324 6.427 -12.660 1.00 86.00 74 ARG A N 1
ATOM 577 C CA . ARG A 1 74 ? 9.650 6.955 -13.854 1.00 86.00 74 ARG A CA 1
ATOM 578 C C . ARG A 1 74 ? 10.632 7.291 -14.970 1.00 86.00 74 ARG A C 1
ATOM 580 O O . ARG A 1 74 ? 10.453 6.846 -16.094 1.00 86.00 74 ARG A O 1
ATOM 587 N N . ARG A 1 75 ? 11.670 8.081 -14.668 1.00 82.25 75 ARG A N 1
ATOM 588 C CA . ARG A 1 75 ? 12.645 8.543 -15.674 1.00 82.25 75 ARG A CA 1
ATOM 589 C C . ARG A 1 75 ? 13.432 7.402 -16.314 1.00 82.25 75 ARG A C 1
ATOM 591 O O . ARG A 1 75 ? 13.848 7.533 -17.456 1.00 82.25 75 ARG A O 1
ATOM 598 N N . GLN A 1 76 ? 13.663 6.328 -15.566 1.00 80.06 76 GLN A N 1
ATOM 599 C CA . GLN A 1 76 ? 14.440 5.169 -16.009 1.00 80.06 76 GLN A CA 1
ATOM 600 C C . GLN A 1 76 ? 13.566 4.038 -16.584 1.00 80.06 76 GLN A C 1
ATOM 602 O O . GLN A 1 76 ? 14.099 2.979 -16.901 1.00 80.06 76 GLN A O 1
ATOM 607 N N . ASP A 1 77 ? 12.243 4.232 -16.668 1.00 81.88 77 ASP A N 1
ATOM 608 C CA . ASP A 1 77 ? 11.264 3.245 -17.159 1.00 81.88 77 ASP A CA 1
ATOM 609 C C . ASP A 1 77 ? 11.436 1.837 -16.541 1.00 81.88 77 ASP A C 1
ATOM 611 O O . ASP A 1 77 ? 11.378 0.793 -17.192 1.00 81.88 77 ASP A O 1
ATOM 615 N N . ILE A 1 78 ? 11.716 1.803 -15.232 1.00 80.75 78 ILE A N 1
ATOM 616 C CA . ILE A 1 78 ? 12.016 0.557 -14.501 1.00 80.75 78 ILE A CA 1
ATOM 617 C C . ILE A 1 78 ? 10.737 -0.223 -14.181 1.00 80.75 78 ILE A C 1
ATOM 619 O O . ILE A 1 78 ? 10.765 -1.444 -14.010 1.00 80.75 78 ILE A O 1
ATOM 623 N N . VAL A 1 79 ? 9.623 0.495 -14.052 1.00 81.31 79 VAL A N 1
ATOM 624 C CA . VAL A 1 79 ? 8.344 -0.009 -13.559 1.00 81.31 79 VAL A CA 1
ATOM 625 C C . VAL A 1 79 ? 7.253 0.353 -14.565 1.00 81.31 79 VAL A C 1
ATOM 627 O O . VAL A 1 79 ? 7.205 1.506 -14.989 1.00 81.31 79 VAL A O 1
ATOM 630 N N . PRO A 1 80 ? 6.333 -0.569 -14.906 1.00 79.69 80 PRO A N 1
ATOM 631 C CA . PRO A 1 80 ? 5.204 -0.255 -15.769 1.00 79.69 80 PRO A CA 1
ATOM 632 C C . PRO A 1 80 ? 4.369 0.904 -15.227 1.00 79.69 80 PRO A C 1
ATOM 634 O O . PRO A 1 80 ? 4.100 0.982 -14.025 1.00 79.69 80 PRO A O 1
ATOM 637 N N . ARG A 1 81 ? 3.871 1.751 -16.131 1.00 78.12 81 ARG A N 1
ATOM 638 C CA . ARG A 1 81 ? 3.093 2.951 -15.790 1.00 78.12 81 ARG A CA 1
ATOM 639 C C . ARG A 1 81 ? 1.952 2.691 -14.799 1.00 78.12 81 ARG A C 1
ATOM 641 O O . ARG A 1 81 ? 1.839 3.413 -13.820 1.00 78.12 81 ARG A O 1
ATOM 648 N N . HIS A 1 82 ? 1.162 1.636 -14.994 1.00 76.25 82 HIS A N 1
ATOM 649 C CA . HIS A 1 82 ? 0.037 1.317 -14.103 1.00 76.25 82 HIS A CA 1
ATOM 650 C C . HIS A 1 82 ? 0.480 0.996 -12.662 1.00 76.25 82 HIS A C 1
ATOM 652 O O . HIS A 1 82 ? -0.198 1.349 -11.701 1.00 76.25 82 HIS A O 1
ATOM 658 N N . VAL A 1 83 ? 1.636 0.346 -12.488 1.00 80.12 83 VAL A N 1
ATOM 659 C CA . VAL A 1 83 ? 2.199 0.056 -11.161 1.00 80.12 83 VAL A CA 1
ATOM 660 C C . VAL A 1 83 ? 2.739 1.332 -10.532 1.00 80.12 83 VAL A C 1
ATOM 662 O O . VAL A 1 83 ? 2.540 1.564 -9.341 1.00 80.12 83 VAL A O 1
ATOM 665 N N . LEU A 1 84 ? 3.396 2.173 -11.330 1.00 81.69 84 LEU A N 1
ATOM 666 C CA . LEU A 1 84 ? 3.879 3.469 -10.877 1.00 81.69 84 LEU A CA 1
ATOM 667 C C . LEU A 1 84 ? 2.715 4.363 -10.416 1.00 81.69 84 LEU A C 1
ATOM 669 O O . LEU A 1 84 ? 2.783 4.923 -9.327 1.00 81.69 84 LEU A O 1
ATOM 673 N N . GLU A 1 85 ? 1.616 4.408 -11.170 1.00 78.69 85 GLU A N 1
ATOM 674 C CA . GLU A 1 85 ? 0.383 5.111 -10.794 1.00 78.69 85 GLU A CA 1
ATOM 675 C C . GLU A 1 85 ? -0.191 4.587 -9.469 1.00 78.69 85 GLU A C 1
ATOM 677 O O . GLU A 1 85 ? -0.599 5.378 -8.622 1.00 78.69 85 GLU A O 1
ATOM 682 N N . HIS A 1 86 ? -0.172 3.270 -9.229 1.00 82.19 86 HIS A N 1
ATOM 683 C CA . HIS A 1 86 ? -0.573 2.711 -7.934 1.00 82.19 86 HIS A CA 1
ATOM 684 C C . HIS A 1 86 ? 0.318 3.189 -6.779 1.00 82.19 86 HIS A C 1
ATOM 686 O O . HIS A 1 86 ? -0.208 3.561 -5.728 1.00 82.19 86 HIS A O 1
ATOM 692 N N . LEU A 1 87 ? 1.643 3.216 -6.965 1.00 81.56 87 LEU A N 1
ATOM 693 C CA . LEU A 1 87 ? 2.585 3.703 -5.950 1.00 81.56 87 LEU A CA 1
ATOM 694 C C . LEU A 1 87 ? 2.398 5.203 -5.671 1.00 81.56 87 LEU A C 1
ATOM 696 O O . LEU A 1 87 ? 2.360 5.614 -4.510 1.00 81.56 87 LEU A O 1
ATOM 700 N N . GLU A 1 88 ? 2.224 6.007 -6.718 1.00 81.75 88 GLU A N 1
ATOM 701 C CA . GLU A 1 88 ? 1.951 7.442 -6.609 1.00 81.75 88 GLU A CA 1
ATOM 702 C C . GLU A 1 88 ? 0.595 7.725 -5.953 1.00 81.75 88 GLU A C 1
ATOM 704 O O . GLU A 1 88 ? 0.482 8.632 -5.131 1.00 81.75 88 GLU A O 1
ATOM 709 N N . HIS A 1 89 ? -0.449 6.952 -6.265 1.00 81.31 89 HIS A N 1
ATOM 710 C CA . HIS A 1 89 ? -1.750 7.083 -5.607 1.00 81.31 89 HIS A CA 1
ATOM 711 C C . HIS A 1 89 ? -1.640 6.812 -4.110 1.00 81.31 89 HIS A C 1
ATOM 713 O O . HIS A 1 89 ? -2.091 7.629 -3.305 1.00 81.31 89 HIS A O 1
ATOM 719 N N . THR A 1 90 ? -0.972 5.726 -3.718 1.00 82.25 90 THR A N 1
ATOM 720 C CA . THR A 1 90 ? -0.710 5.436 -2.305 1.00 82.25 90 THR A CA 1
ATOM 721 C C . THR A 1 90 ? 0.069 6.568 -1.627 1.00 82.25 90 THR A C 1
ATOM 723 O O . THR A 1 90 ? -0.255 6.950 -0.500 1.00 82.25 90 THR A O 1
ATOM 726 N N . GLN A 1 91 ? 1.053 7.156 -2.311 1.00 82.94 91 GLN A N 1
ATOM 727 C CA . GLN A 1 91 ? 1.801 8.300 -1.800 1.00 82.94 91 GLN A CA 1
ATOM 728 C C . GLN A 1 91 ? 0.924 9.537 -1.593 1.00 82.94 91 GLN A C 1
ATOM 730 O O . GLN A 1 91 ? 0.983 10.144 -0.525 1.00 82.94 91 GLN A O 1
ATOM 735 N N . ARG A 1 92 ? 0.104 9.911 -2.583 1.00 80.31 92 ARG A N 1
ATOM 736 C CA . ARG A 1 92 ? -0.789 11.077 -2.500 1.00 80.31 92 ARG A CA 1
ATOM 737 C C . ARG A 1 92 ? -1.771 10.930 -1.339 1.00 80.31 92 ARG A C 1
ATOM 739 O O . ARG A 1 92 ? -1.930 11.873 -0.566 1.00 80.31 92 ARG A O 1
ATOM 746 N N . PHE A 1 93 ? -2.360 9.744 -1.159 1.00 75.88 93 PHE A N 1
ATOM 747 C CA . PHE A 1 93 ? -3.250 9.476 -0.027 1.00 75.88 93 PHE A CA 1
ATOM 748 C C . PHE A 1 93 ? -2.519 9.553 1.324 1.00 75.88 93 PHE A C 1
ATOM 750 O O . PHE A 1 93 ? -3.030 10.170 2.257 1.00 75.88 93 PHE A O 1
ATOM 757 N N . GLY A 1 94 ? -1.302 9.007 1.426 1.00 69.19 94 GLY A N 1
ATOM 758 C CA . GLY A 1 94 ? -0.490 9.082 2.647 1.00 69.19 94 GLY A CA 1
ATOM 759 C C . GLY A 1 94 ? 0.007 10.495 2.984 1.00 69.19 94 GLY A C 1
ATOM 760 O O . GLY A 1 94 ? -0.018 10.896 4.145 1.00 69.19 94 GLY A O 1
ATOM 761 N N . ASN A 1 95 ? 0.425 11.276 1.981 1.00 73.12 95 ASN A N 1
ATOM 762 C CA . ASN A 1 95 ? 0.783 12.695 2.127 1.00 73.12 95 ASN A CA 1
ATOM 763 C C . ASN A 1 95 ? -0.414 13.504 2.641 1.00 73.12 95 ASN A C 1
ATOM 765 O O . ASN A 1 95 ? -0.295 14.290 3.580 1.00 73.12 95 ASN A O 1
ATOM 769 N N . ALA A 1 96 ? -1.588 13.288 2.047 1.00 65.88 96 ALA A N 1
ATOM 770 C CA . ALA A 1 96 ? -2.798 13.979 2.454 1.00 65.88 96 ALA A CA 1
ATOM 771 C C . ALA A 1 96 ? -3.210 13.609 3.895 1.00 65.88 96 ALA A C 1
ATOM 773 O O . ALA A 1 96 ? -3.633 14.487 4.641 1.00 65.88 96 ALA A O 1
ATOM 774 N N . ALA A 1 97 ? -3.011 12.360 4.328 1.00 61.38 97 ALA A N 1
ATOM 775 C CA . ALA A 1 97 ? -3.244 11.934 5.712 1.00 61.38 97 ALA A CA 1
ATOM 776 C C . ALA A 1 97 ? -2.365 12.686 6.728 1.00 61.38 97 ALA A C 1
ATOM 778 O O . ALA A 1 97 ? -2.880 13.210 7.718 1.00 61.38 97 ALA A O 1
ATOM 779 N N . ALA A 1 98 ? -1.068 12.824 6.432 1.00 57.62 98 ALA A N 1
ATOM 780 C CA . ALA A 1 98 ? -0.106 13.510 7.295 1.00 57.62 98 ALA A CA 1
ATOM 781 C C . ALA A 1 98 ? -0.367 15.024 7.427 1.00 57.62 98 ALA A C 1
ATOM 783 O O . ALA A 1 98 ? -0.098 15.598 8.478 1.00 57.62 98 ALA A O 1
ATOM 784 N N . HIS A 1 99 ? -0.905 15.666 6.383 1.00 57.44 99 HIS A N 1
ATOM 785 C CA . HIS A 1 99 ? -1.102 17.121 6.351 1.00 57.44 99 HIS A CA 1
ATOM 786 C C . HIS A 1 99 ? -2.545 17.591 6.586 1.00 57.44 99 HIS A C 1
ATOM 788 O O . HIS A 1 99 ? -2.743 18.742 6.963 1.00 57.44 99 HIS A O 1
ATOM 794 N N . LYS A 1 100 ? -3.560 16.752 6.337 1.00 52.53 100 LYS A N 1
ATOM 795 C CA . LYS A 1 100 ? -4.980 17.164 6.342 1.00 52.53 100 LYS A CA 1
ATOM 796 C C . LYS A 1 100 ? -5.866 16.383 7.319 1.00 52.53 100 LYS A C 1
ATOM 798 O O . LYS A 1 100 ? -7.082 16.521 7.237 1.00 52.53 100 LYS A O 1
ATOM 803 N N . HIS A 1 101 ? -5.295 15.564 8.211 1.00 53.84 101 HIS A N 1
ATOM 804 C CA . HIS A 1 101 ? -6.049 14.694 9.132 1.00 53.84 101 HIS A CA 1
ATOM 805 C C . HIS A 1 101 ? -7.170 13.906 8.424 1.00 53.84 101 HIS A C 1
ATOM 807 O O . HIS A 1 101 ? -8.298 13.813 8.908 1.00 53.84 101 HIS A O 1
ATOM 813 N N . LEU A 1 102 ? -6.873 13.365 7.237 1.00 52.72 102 LEU A N 1
ATOM 814 C CA . LEU A 1 102 ? -7.818 12.536 6.492 1.00 52.72 102 LEU A CA 1
ATOM 815 C C . LEU A 1 102 ? -8.093 11.242 7.269 1.00 52.72 102 LEU A C 1
ATOM 817 O O . LEU A 1 102 ? -7.256 10.346 7.320 1.00 52.72 102 LEU A O 1
ATOM 821 N N . SER A 1 103 ? -9.291 11.162 7.845 1.00 61.22 103 SER A N 1
ATOM 822 C CA . SER A 1 103 ? -9.780 10.028 8.640 1.00 61.22 103 SER A CA 1
ATOM 823 C C . SER A 1 103 ? -10.913 9.265 7.942 1.00 61.22 103 SER A C 1
ATOM 825 O O . SER A 1 103 ? -11.810 8.756 8.606 1.00 61.22 103 SER A O 1
ATOM 827 N N . ASP A 1 104 ? -10.913 9.190 6.605 1.00 73.00 104 ASP A N 1
ATOM 828 C CA . ASP A 1 104 ? -11.921 8.429 5.852 1.00 73.00 104 ASP A CA 1
ATOM 829 C C . ASP A 1 104 ? -11.475 6.966 5.627 1.00 73.00 104 ASP A C 1
ATOM 831 O O . ASP A 1 104 ? -10.521 6.724 4.875 1.00 73.00 104 ASP A O 1
ATOM 835 N N . PRO A 1 105 ? -12.182 5.969 6.204 1.00 73.81 105 PRO A N 1
ATOM 836 C CA . PRO A 1 105 ? -11.888 4.552 5.992 1.00 73.81 105 PRO A CA 1
ATOM 837 C C . PRO A 1 105 ? -11.924 4.130 4.519 1.00 73.81 105 PRO A C 1
ATOM 839 O O . PRO A 1 105 ? -11.206 3.211 4.128 1.00 73.81 105 PRO A O 1
ATOM 842 N N . ARG A 1 106 ? -12.742 4.777 3.671 1.00 71.81 106 ARG A N 1
ATOM 843 C CA . ARG A 1 106 ? -12.817 4.422 2.241 1.00 71.81 106 ARG A CA 1
ATOM 844 C C . ARG A 1 106 ? -11.519 4.776 1.528 1.00 71.81 106 ARG A C 1
ATOM 846 O O . ARG A 1 106 ? -10.985 3.947 0.795 1.00 71.81 106 ARG A O 1
ATOM 853 N N . THR A 1 107 ? -10.990 5.963 1.801 1.00 74.56 107 THR A N 1
ATOM 854 C CA . THR A 1 107 ? -9.684 6.406 1.304 1.00 74.56 107 THR A CA 1
ATOM 855 C C . THR A 1 107 ? -8.557 5.481 1.784 1.00 74.56 107 THR A C 1
ATOM 857 O O . THR A 1 107 ? -7.720 5.071 0.978 1.00 74.56 107 THR A O 1
ATOM 860 N N . ALA A 1 108 ? -8.564 5.068 3.059 1.00 78.62 108 ALA A N 1
ATOM 861 C CA . ALA A 1 108 ? -7.588 4.107 3.591 1.00 78.62 108 ALA A CA 1
ATOM 862 C C . ALA A 1 108 ? -7.647 2.742 2.882 1.00 78.62 108 ALA A C 1
ATOM 864 O O . ALA A 1 108 ? -6.619 2.203 2.468 1.00 78.62 108 ALA A O 1
ATOM 865 N N . LEU A 1 109 ? -8.853 2.210 2.663 1.00 80.81 109 LEU A N 1
ATOM 866 C CA . LEU A 1 109 ? -9.055 0.970 1.913 1.00 80.81 109 LEU A CA 1
ATOM 867 C C . LEU A 1 109 ? -8.605 1.095 0.452 1.00 80.81 109 LEU A C 1
ATOM 869 O O . LEU A 1 109 ? -7.973 0.179 -0.071 1.00 80.81 109 LEU A O 1
ATOM 873 N N . GLN A 1 110 ? -8.891 2.218 -0.208 1.00 79.00 110 GLN A N 1
ATOM 874 C CA . GLN A 1 110 ? -8.464 2.455 -1.586 1.00 79.00 110 GLN A CA 1
ATOM 875 C C . GLN A 1 110 ? -6.936 2.499 -1.702 1.00 79.00 110 GLN A C 1
ATOM 877 O O . GLN A 1 110 ? -6.372 1.860 -2.591 1.00 79.00 110 GLN A O 1
ATOM 882 N N . ALA A 1 111 ? -6.259 3.182 -0.775 1.00 81.56 111 ALA A N 1
ATOM 883 C CA . ALA A 1 111 ? -4.801 3.205 -0.723 1.00 81.56 111 ALA A CA 1
ATOM 884 C C . ALA A 1 111 ? -4.213 1.798 -0.516 1.00 81.56 111 ALA A C 1
ATOM 886 O O . ALA A 1 111 ? -3.239 1.442 -1.185 1.00 81.56 111 ALA A O 1
ATOM 887 N N . LEU A 1 112 ? -4.818 0.991 0.367 1.00 85.00 112 LEU A N 1
ATOM 888 C CA . LEU A 1 112 ? -4.433 -0.404 0.616 1.00 85.00 112 LEU A CA 1
ATOM 889 C C . LEU A 1 112 ? -4.604 -1.286 -0.623 1.00 85.00 112 LEU A C 1
ATOM 891 O O . LEU A 1 112 ? -3.739 -2.114 -0.909 1.00 85.00 112 LEU A O 1
ATOM 895 N N . ILE A 1 113 ? -5.688 -1.097 -1.379 1.00 82.75 113 ILE A N 1
ATOM 896 C CA . ILE A 1 113 ? -5.925 -1.811 -2.639 1.00 82.75 113 ILE A CA 1
ATOM 897 C C . ILE A 1 113 ? -4.858 -1.432 -3.671 1.00 82.75 113 ILE A C 1
ATOM 899 O O . ILE A 1 113 ? -4.269 -2.324 -4.274 1.00 82.75 113 ILE A O 1
ATOM 903 N N . CYS A 1 114 ? -4.541 -0.143 -3.842 1.00 78.12 114 CYS A N 1
ATOM 904 C CA . CYS A 1 114 ? -3.461 0.282 -4.742 1.00 78.12 114 CYS A CA 1
ATOM 905 C C . CYS A 1 114 ? -2.107 -0.324 -4.338 1.00 78.12 114 CYS A C 1
ATOM 907 O O . CYS A 1 114 ? -1.408 -0.889 -5.182 1.00 78.12 114 CYS A O 1
ATOM 909 N N . ALA A 1 115 ? -1.768 -0.290 -3.046 1.00 87.56 115 ALA A N 1
ATOM 910 C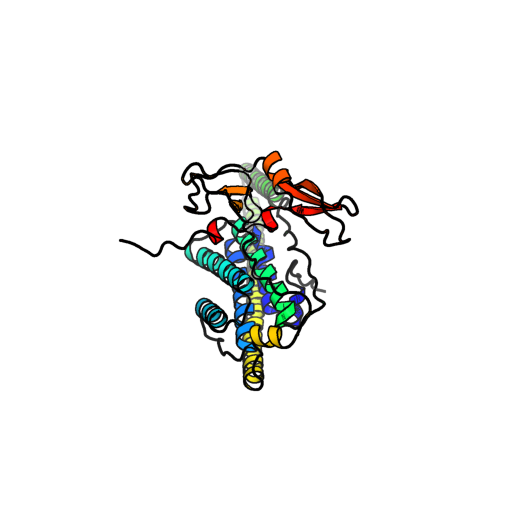 CA . ALA A 1 115 ? -0.543 -0.903 -2.538 1.00 87.56 115 ALA A CA 1
ATOM 911 C C . ALA A 1 115 ? -0.521 -2.424 -2.768 1.00 87.56 115 ALA A C 1
ATOM 913 O O . ALA A 1 115 ? 0.527 -2.986 -3.080 1.00 87.56 115 ALA A O 1
ATOM 914 N N . TYR A 1 116 ? -1.670 -3.095 -2.659 1.00 87.88 116 TYR A N 1
ATOM 915 C CA . TYR A 1 116 ? -1.795 -4.526 -2.920 1.00 87.88 116 TYR A CA 1
ATOM 916 C C . TYR A 1 116 ? -1.600 -4.884 -4.397 1.00 87.88 116 TYR A C 1
ATOM 918 O O . TYR A 1 116 ? -0.893 -5.843 -4.709 1.00 87.88 116 TYR A O 1
ATOM 926 N N . GLU A 1 117 ? -2.183 -4.110 -5.314 1.00 84.94 117 GLU A N 1
ATOM 927 C CA . GLU A 1 117 ? -1.991 -4.304 -6.755 1.00 84.94 117 GLU A CA 1
ATOM 928 C C . GLU A 1 117 ? -0.514 -4.137 -7.145 1.00 84.94 117 GLU A C 1
ATOM 930 O O . GLU A 1 117 ? 0.048 -5.002 -7.823 1.00 84.94 117 GLU A O 1
ATOM 935 N N . ALA A 1 118 ? 0.160 -3.111 -6.611 1.00 86.06 118 ALA A N 1
ATOM 936 C CA . ALA A 1 118 ? 1.602 -2.940 -6.782 1.00 86.06 118 ALA A CA 1
ATOM 937 C C . ALA A 1 118 ? 2.412 -4.097 -6.161 1.00 86.06 118 ALA A C 1
ATOM 939 O O . ALA A 1 118 ? 3.366 -4.586 -6.769 1.00 86.06 118 ALA A O 1
ATOM 940 N N . ALA A 1 119 ? 2.008 -4.592 -4.987 1.00 91.12 119 ALA A N 1
ATOM 941 C CA . ALA A 1 119 ? 2.668 -5.701 -4.300 1.00 91.12 119 ALA A CA 1
ATOM 942 C C . ALA A 1 119 ? 2.584 -7.031 -5.068 1.00 91.12 119 ALA A C 1
ATOM 944 O O . ALA A 1 119 ? 3.538 -7.814 -5.044 1.00 91.12 119 ALA A O 1
ATOM 945 N N . LYS A 1 120 ? 1.475 -7.293 -5.775 1.00 88.44 120 LYS A N 1
ATOM 946 C CA . LYS A 1 120 ? 1.348 -8.474 -6.647 1.00 88.44 120 LYS A CA 1
ATOM 947 C C . LYS A 1 120 ? 2.358 -8.432 -7.787 1.00 88.44 120 LYS A C 1
ATOM 949 O O . LYS A 1 120 ? 3.079 -9.408 -7.995 1.00 88.44 120 LYS A O 1
ATOM 954 N N . TRP A 1 121 ? 2.439 -7.297 -8.482 1.00 88.19 121 TRP A N 1
ATOM 955 C CA . TRP A 1 121 ? 3.431 -7.094 -9.535 1.00 88.19 121 TRP A CA 1
ATOM 956 C C . TRP A 1 121 ? 4.857 -7.212 -8.984 1.00 88.19 121 TRP A C 1
ATOM 958 O O . TRP A 1 121 ? 5.684 -7.929 -9.542 1.00 88.19 121 TRP A O 1
ATOM 968 N N . PHE A 1 122 ? 5.122 -6.591 -7.834 1.00 89.31 122 PHE A N 1
ATOM 969 C CA . PHE A 1 122 ? 6.422 -6.638 -7.171 1.00 89.31 122 PHE A CA 1
ATOM 970 C C . PHE A 1 122 ? 6.858 -8.078 -6.853 1.00 89.31 122 PHE A C 1
ATOM 972 O O . PHE A 1 122 ? 7.983 -8.469 -7.166 1.00 89.31 122 PHE A O 1
ATOM 979 N N . ALA A 1 123 ? 5.978 -8.916 -6.296 1.00 87.81 123 ALA A N 1
ATOM 980 C CA . ALA A 1 123 ? 6.316 -10.320 -6.055 1.00 87.81 123 ALA A CA 1
ATOM 981 C C . ALA A 1 123 ? 6.597 -11.100 -7.344 1.00 87.81 123 ALA A C 1
ATOM 983 O O . ALA A 1 123 ? 7.552 -11.881 -7.389 1.00 87.81 123 ALA A O 1
ATOM 984 N N . ARG A 1 124 ? 5.793 -10.878 -8.386 1.00 84.31 124 ARG A N 1
ATOM 985 C CA . ARG A 1 124 ? 5.931 -11.580 -9.664 1.00 84.31 124 ARG A CA 1
ATOM 986 C C . ARG A 1 124 ? 7.240 -11.210 -10.362 1.00 84.31 124 ARG A C 1
ATOM 988 O O . ARG A 1 124 ? 8.074 -12.081 -10.603 1.00 84.31 124 ARG A O 1
ATOM 995 N N . GLU A 1 125 ? 7.456 -9.919 -10.601 1.00 83.50 125 GLU A N 1
ATOM 996 C CA . GLU A 1 125 ? 8.530 -9.424 -11.471 1.00 83.50 125 GLU A CA 1
ATOM 997 C C . GLU A 1 125 ? 9.845 -9.149 -10.735 1.00 83.50 125 GLU A C 1
ATOM 999 O O . GLU A 1 125 ? 10.940 -9.388 -11.254 1.00 83.50 125 GLU A O 1
ATOM 1004 N N . VAL A 1 126 ? 9.760 -8.643 -9.504 1.00 85.12 126 VAL A N 1
ATOM 1005 C CA . VAL A 1 126 ? 10.931 -8.152 -8.764 1.00 85.12 126 VAL A CA 1
ATOM 1006 C C . VAL A 1 126 ? 11.495 -9.235 -7.850 1.00 85.12 126 VAL A C 1
ATOM 1008 O O . VAL A 1 126 ? 12.716 -9.400 -7.765 1.00 85.12 126 VAL A O 1
ATOM 1011 N N . LEU A 1 127 ? 10.618 -10.011 -7.206 1.00 84.44 127 LEU A N 1
ATOM 1012 C CA . LEU A 1 127 ? 11.006 -11.153 -6.368 1.00 84.44 127 LEU A CA 1
ATOM 1013 C C . LEU A 1 127 ? 11.090 -12.476 -7.138 1.00 84.44 127 LEU A C 1
ATOM 1015 O O . LEU A 1 127 ? 11.499 -13.476 -6.553 1.00 84.44 127 LEU A O 1
ATOM 1019 N N . ARG A 1 128 ? 10.764 -12.475 -8.439 1.00 81.06 128 ARG A N 1
ATOM 1020 C CA . ARG A 1 128 ? 10.808 -13.651 -9.324 1.00 81.06 128 ARG A CA 1
ATOM 1021 C C . ARG A 1 128 ? 10.002 -14.826 -8.773 1.00 81.06 128 ARG A C 1
ATOM 1023 O O . ARG A 1 128 ? 10.491 -15.952 -8.719 1.00 81.06 128 ARG A O 1
ATOM 1030 N N . LYS A 1 129 ? 8.757 -14.559 -8.379 1.00 79.25 129 LYS A N 1
ATOM 1031 C CA . LYS A 1 129 ? 7.778 -15.590 -8.017 1.00 79.25 129 LYS A CA 1
ATOM 1032 C C . LYS A 1 129 ? 6.762 -15.744 -9.163 1.00 79.25 129 LYS A C 1
ATOM 1034 O O . LYS A 1 129 ? 5.657 -15.226 -9.044 1.00 79.25 129 LYS A O 1
ATOM 1039 N N . PRO A 1 130 ? 7.114 -16.390 -10.292 1.00 58.91 130 PRO A N 1
ATOM 1040 C CA . PRO A 1 130 ? 6.255 -16.446 -11.481 1.00 58.91 130 PRO A CA 1
ATOM 1041 C C . PRO A 1 130 ? 4.957 -17.236 -11.253 1.00 58.91 130 PRO A C 1
ATOM 1043 O O . PRO A 1 130 ? 3.920 -16.865 -11.794 1.00 58.91 130 PRO A O 1
ATOM 1046 N N . ASP A 1 131 ? 4.977 -18.250 -10.383 1.00 56.22 131 ASP A N 1
ATOM 1047 C CA . ASP A 1 131 ? 3.794 -19.059 -10.036 1.00 56.22 131 ASP A CA 1
ATOM 1048 C C . ASP A 1 131 ? 2.867 -18.370 -9.018 1.00 56.22 131 ASP A C 1
ATOM 1050 O O . ASP A 1 131 ? 1.903 -18.948 -8.510 1.00 56.22 131 ASP A O 1
ATOM 1054 N N . PHE A 1 132 ? 3.157 -17.114 -8.680 1.00 62.47 132 PHE A N 1
ATOM 1055 C CA . PHE A 1 132 ? 2.398 -16.350 -7.710 1.00 62.47 132 PHE A CA 1
ATOM 1056 C C . PHE A 1 132 ? 1.101 -15.800 -8.320 1.00 62.47 132 PHE A C 1
ATOM 1058 O O . PHE A 1 132 ? 1.051 -14.687 -8.841 1.00 62.47 132 PHE A O 1
ATOM 1065 N N . GLN A 1 133 ? 0.017 -16.568 -8.207 1.00 57.22 133 GLN A N 1
ATOM 1066 C CA . GLN A 1 133 ? -1.340 -16.112 -8.515 1.00 57.22 133 GLN A CA 1
ATOM 1067 C C . GLN A 1 133 ? -2.099 -15.806 -7.222 1.00 57.22 133 GLN A C 1
ATOM 1069 O O . GLN A 1 133 ? -2.783 -16.657 -6.652 1.00 57.22 133 GLN A O 1
ATOM 1074 N N . ARG A 1 134 ? -1.984 -14.571 -6.724 1.00 65.19 134 ARG A N 1
ATOM 1075 C CA . ARG A 1 134 ? -2.889 -14.085 -5.674 1.00 65.19 134 ARG A CA 1
ATOM 1076 C C . ARG A 1 134 ? -4.163 -13.523 -6.294 1.00 65.19 134 ARG A C 1
ATOM 1078 O O . ARG A 1 134 ? -4.113 -12.745 -7.243 1.00 65.19 134 ARG A O 1
ATOM 1085 N N . GLY A 1 135 ? -5.295 -13.922 -5.715 1.00 65.81 135 GLY A N 1
ATOM 1086 C CA . GLY A 1 135 ? -6.617 -13.398 -6.051 1.00 65.81 135 GLY A CA 1
ATOM 1087 C C . GLY A 1 135 ? -6.795 -11.911 -5.699 1.00 65.81 135 GLY A C 1
ATOM 1088 O O . GLY A 1 135 ? -5.843 -11.247 -5.292 1.00 65.81 135 GLY A O 1
ATOM 1089 N N . PRO A 1 136 ? -8.013 -11.369 -5.857 1.00 74.25 136 PRO A N 1
ATOM 1090 C CA . PRO A 1 136 ? -8.299 -9.973 -5.534 1.00 74.25 136 PRO A CA 1
ATOM 1091 C C . PRO A 1 136 ? -8.073 -9.670 -4.046 1.00 74.25 136 PRO A C 1
ATOM 1093 O O . PRO A 1 136 ? -8.074 -10.578 -3.207 1.00 74.25 136 PRO A O 1
ATOM 1096 N N . PHE A 1 137 ? -7.925 -8.381 -3.727 1.00 76.69 137 PHE A N 1
ATOM 1097 C CA . PHE A 1 137 ? -7.832 -7.897 -2.350 1.00 76.69 137 PHE A CA 1
ATOM 1098 C C . PHE A 1 137 ? -8.975 -8.470 -1.502 1.00 76.69 137 PHE A C 1
ATOM 1100 O O . PHE A 1 137 ? -10.154 -8.370 -1.853 1.00 76.69 137 PHE A O 1
ATOM 1107 N N . ARG A 1 138 ? -8.623 -9.098 -0.381 1.00 79.38 138 ARG A N 1
ATOM 1108 C CA . ARG A 1 138 ? -9.576 -9.712 0.540 1.00 79.38 138 ARG A CA 1
ATOM 1109 C C . ARG A 1 138 ? -10.140 -8.637 1.466 1.00 79.38 138 ARG A C 1
ATOM 1111 O O . ARG A 1 138 ? -9.351 -7.981 2.150 1.00 79.38 138 ARG A O 1
ATOM 1118 N N . PRO A 1 139 ? -11.477 -8.504 1.562 1.00 72.56 139 PRO A N 1
ATOM 1119 C CA . PRO A 1 139 ? -12.106 -7.559 2.473 1.00 72.56 139 PRO A CA 1
ATOM 1120 C C . PRO A 1 139 ? -11.592 -7.714 3.904 1.00 72.56 139 PRO A C 1
ATOM 1122 O O . PRO A 1 139 ? -11.420 -8.840 4.397 1.00 72.56 139 PRO A O 1
ATOM 1125 N N . LEU A 1 140 ? -11.348 -6.573 4.546 1.00 78.81 140 LEU A N 1
ATOM 1126 C CA . LEU A 1 140 ? -10.937 -6.493 5.942 1.00 78.81 140 LEU A CA 1
ATOM 1127 C C . LEU A 1 140 ? -12.163 -6.635 6.852 1.00 78.81 140 LEU A C 1
ATOM 1129 O O . LEU A 1 140 ? -13.223 -6.100 6.507 1.00 78.81 140 LEU A O 1
ATOM 1133 N N . PRO A 1 141 ? -12.046 -7.339 7.992 1.00 68.31 141 PRO A N 1
ATOM 1134 C CA . PRO A 1 141 ? -13.144 -7.461 8.941 1.00 68.31 141 PRO A CA 1
ATOM 1135 C C . PRO A 1 141 ? -13.532 -6.071 9.459 1.00 68.31 141 PRO A C 1
ATOM 1137 O O . PRO A 1 141 ? -12.699 -5.341 9.988 1.00 68.31 141 PRO A O 1
ATOM 1140 N N . THR A 1 142 ? -14.797 -5.690 9.282 1.00 60.91 142 THR A N 1
ATOM 1141 C CA . THR A 1 142 ? -15.343 -4.472 9.887 1.00 60.91 142 THR A CA 1
ATOM 1142 C C . THR A 1 142 ? -15.608 -4.732 11.367 1.00 60.91 142 THR A C 1
ATOM 1144 O O . THR A 1 142 ? -16.225 -5.759 11.670 1.00 60.91 142 THR A O 1
ATOM 1147 N N . PRO A 1 143 ? -15.245 -3.823 12.284 1.00 58.00 143 PRO A N 1
ATOM 1148 C CA . PRO A 1 143 ? -15.677 -3.919 13.671 1.00 58.00 143 PRO A CA 1
ATOM 1149 C C . PRO A 1 143 ? -17.182 -3.616 13.730 1.00 58.00 143 PRO A C 1
ATOM 1151 O O . PRO A 1 143 ? -17.581 -2.463 13.853 1.00 58.00 143 PRO A O 1
ATOM 1154 N N . LYS A 1 144 ? -18.033 -4.634 13.546 1.00 46.38 144 LYS A N 1
ATOM 1155 C CA . LYS A 1 144 ? -19.495 -4.491 13.655 1.00 46.38 144 LYS A CA 1
ATOM 1156 C C . LYS A 1 144 ? -20.060 -4.874 15.023 1.00 46.38 144 LYS A C 1
ATOM 1158 O O . LYS A 1 144 ? -21.147 -4.412 15.333 1.00 46.38 144 LYS A O 1
ATOM 1163 N N . ASP A 1 145 ? -19.303 -5.570 15.871 1.00 44.38 145 ASP A N 1
ATOM 1164 C CA . ASP A 1 145 ? -19.870 -6.149 17.102 1.00 44.38 145 ASP A CA 1
ATOM 1165 C C . ASP A 1 145 ? -19.212 -5.672 18.409 1.00 44.38 145 ASP A C 1
ATOM 1167 O O . ASP A 1 145 ? -19.661 -6.032 19.490 1.00 44.38 145 ASP A O 1
ATOM 1171 N N . ALA A 1 146 ? -18.180 -4.823 18.349 1.00 44.12 146 ALA A N 1
ATOM 1172 C CA . ALA A 1 146 ? -17.492 -4.341 19.554 1.00 44.12 146 ALA A CA 1
ATOM 1173 C C . ALA A 1 146 ? -18.067 -3.029 20.116 1.00 44.12 146 ALA A C 1
ATOM 1175 O O . ALA A 1 146 ? -17.803 -2.688 21.258 1.00 44.12 146 ALA A O 1
ATOM 1176 N N . THR A 1 147 ? -18.835 -2.267 19.336 1.00 54.66 147 THR A N 1
ATOM 1177 C CA . THR A 1 147 ? -19.192 -0.879 19.683 1.00 54.66 147 THR A CA 1
ATOM 1178 C C . THR A 1 147 ? -20.534 -0.726 20.387 1.00 54.66 147 THR A C 1
ATOM 1180 O O . THR A 1 147 ? -20.731 0.292 21.040 1.00 54.66 147 THR A O 1
ATOM 1183 N N . LEU A 1 148 ? -21.456 -1.682 20.244 1.00 52.81 148 LEU A N 1
ATOM 1184 C CA . LEU A 1 148 ? -22.763 -1.649 20.915 1.00 52.81 148 LEU A CA 1
ATOM 1185 C C . LEU A 1 148 ? -22.676 -2.272 22.309 1.00 52.81 148 LEU A C 1
ATOM 1187 O O . LEU A 1 148 ? -22.962 -1.584 23.280 1.00 52.81 148 LEU A O 1
ATOM 1191 N N . ALA A 1 149 ? -22.138 -3.491 22.413 1.00 53.75 149 ALA A N 1
ATOM 1192 C CA . ALA A 1 149 ? -21.965 -4.176 23.694 1.00 53.75 149 ALA A CA 1
ATOM 1193 C C . ALA A 1 149 ? -21.078 -3.387 24.679 1.00 53.75 149 ALA A C 1
ATOM 1195 O O . ALA A 1 149 ? -21.452 -3.227 25.835 1.00 53.75 149 ALA A O 1
ATOM 1196 N N . LEU A 1 150 ? -19.959 -2.795 24.224 1.00 56.47 150 LEU A N 1
ATOM 1197 C CA . LEU A 1 150 ? -19.137 -1.943 25.101 1.00 56.47 150 LEU A CA 1
ATOM 1198 C C . LEU A 1 150 ? -19.860 -0.664 25.533 1.00 56.47 150 LEU A C 1
ATOM 1200 O O . LEU A 1 150 ? -19.638 -0.193 26.642 1.00 56.47 150 LEU A O 1
ATOM 1204 N N . LYS A 1 151 ? -20.676 -0.058 24.662 1.00 55.03 151 LYS A N 1
ATOM 1205 C CA . LYS A 1 151 ? -21.414 1.163 25.017 1.00 55.03 151 LYS A CA 1
ATOM 1206 C C . LYS A 1 151 ? -22.506 0.863 26.035 1.00 55.03 151 LYS A C 1
ATOM 1208 O O . LYS A 1 151 ? -22.632 1.606 27.000 1.00 55.03 151 LYS A O 1
ATOM 1213 N N . GLU A 1 152 ? -23.225 -0.239 25.852 1.00 65.94 152 GLU A N 1
ATOM 1214 C CA . GLU A 1 152 ? -24.237 -0.722 26.793 1.00 65.94 152 GLU A CA 1
ATOM 1215 C C . GLU A 1 152 ? -23.615 -1.068 28.153 1.00 65.94 152 GLU A C 1
ATOM 1217 O O . GLU A 1 152 ? -24.169 -0.718 29.192 1.00 65.94 152 GLU A O 1
ATOM 1222 N N . GLU A 1 153 ? -22.426 -1.677 28.165 1.00 72.06 153 GLU A N 1
ATOM 1223 C CA . GLU A 1 153 ? -21.719 -2.021 29.401 1.00 72.06 153 GLU A CA 1
ATOM 1224 C C . GLU A 1 153 ? -21.141 -0.787 30.113 1.00 72.06 153 GLU A C 1
ATOM 1226 O O . GLU A 1 153 ? -21.239 -0.677 31.335 1.00 72.06 153 GLU A O 1
ATOM 1231 N N . ILE A 1 154 ? -20.638 0.206 29.368 1.00 71.81 154 ILE A N 1
ATOM 1232 C CA . ILE A 1 154 ? -20.216 1.501 29.926 1.00 71.81 154 ILE A CA 1
ATOM 1233 C C . ILE A 1 154 ? -21.410 2.260 30.519 1.00 71.81 154 ILE A C 1
ATOM 1235 O O . ILE A 1 154 ? -21.308 2.770 31.634 1.00 71.81 154 ILE A O 1
ATOM 1239 N N . GLU A 1 155 ? -22.543 2.327 29.816 1.00 71.31 155 GLU A N 1
ATOM 1240 C CA . GLU A 1 155 ? -23.758 2.980 30.322 1.00 71.31 155 GLU A CA 1
ATOM 1241 C C . GLU A 1 155 ? -24.310 2.260 31.559 1.00 71.31 155 GLU A C 1
ATOM 1243 O O . GLU A 1 155 ? -24.700 2.907 32.535 1.00 71.31 155 GLU A O 1
ATOM 1248 N N . HIS A 1 156 ? -24.282 0.926 31.566 1.00 76.75 156 HIS A N 1
ATOM 1249 C CA . HIS A 1 156 ? -24.682 0.115 32.712 1.00 76.75 156 HIS A CA 1
ATOM 1250 C C . HIS A 1 156 ? -23.791 0.373 33.939 1.00 76.75 156 HIS A C 1
ATOM 1252 O O . HIS A 1 156 ? -24.304 0.641 35.030 1.00 76.75 156 HIS A O 1
ATOM 1258 N N . LEU A 1 157 ? -22.465 0.369 33.764 1.00 77.38 157 LEU A N 1
ATOM 1259 C CA . LEU A 1 157 ? -21.502 0.641 34.838 1.00 77.38 157 LEU A CA 1
ATOM 1260 C C . LEU A 1 157 ? -21.615 2.082 35.358 1.00 77.38 157 LEU A C 1
ATOM 1262 O O . LEU A 1 157 ? -21.578 2.311 36.566 1.00 77.38 157 LEU A O 1
ATOM 1266 N N . GLN A 1 158 ? -21.830 3.065 34.479 1.00 70.06 158 GLN A N 1
ATOM 1267 C CA . GLN A 1 158 ? -22.060 4.457 34.883 1.00 70.06 158 GLN A CA 1
ATOM 1268 C C . GLN A 1 158 ? -23.330 4.605 35.728 1.00 70.06 158 GLN A C 1
ATOM 1270 O O . GLN A 1 158 ? -23.327 5.319 36.733 1.00 70.06 158 GLN A O 1
ATOM 1275 N N . GLN A 1 159 ? -24.408 3.904 35.368 1.00 74.50 159 GLN A N 1
ATOM 1276 C CA . GLN A 1 159 ? -25.640 3.903 36.154 1.00 74.50 159 GLN A CA 1
ATOM 1277 C C . GLN A 1 159 ? -25.480 3.202 37.507 1.00 74.50 159 GLN A C 1
ATOM 1279 O O . GLN A 1 159 ? -26.088 3.651 38.479 1.00 74.50 159 GLN A O 1
ATOM 1284 N N . GLN A 1 160 ? -24.676 2.137 37.594 1.00 74.25 160 GLN A N 1
ATOM 1285 C CA . GLN A 1 160 ? -24.351 1.490 38.870 1.00 74.25 160 GLN A CA 1
ATOM 1286 C C . GLN A 1 160 ? -23.576 2.436 39.791 1.00 74.25 160 GLN A C 1
ATOM 1288 O O . GLN A 1 160 ? -24.012 2.677 40.911 1.00 74.25 160 GLN A O 1
ATOM 1293 N N . VAL A 1 161 ? -22.526 3.092 39.286 1.00 73.25 161 VAL A N 1
ATOM 1294 C CA . VAL A 1 161 ? -21.725 4.048 40.070 1.00 73.25 161 VAL A CA 1
ATOM 1295 C C . VAL A 1 161 ? -22.570 5.214 40.598 1.00 73.25 161 VAL A C 1
ATOM 1297 O O . VAL A 1 161 ? -22.364 5.673 41.720 1.00 73.25 161 VAL A O 1
ATOM 1300 N N . VAL A 1 162 ? -23.534 5.712 39.816 1.00 70.25 162 VAL A N 1
ATOM 1301 C CA . VAL A 1 162 ? -24.450 6.774 40.269 1.00 70.25 162 VAL A CA 1
ATOM 1302 C C . VAL A 1 162 ? -25.401 6.270 41.358 1.00 70.25 162 VAL A C 1
ATOM 1304 O O . VAL A 1 162 ? -25.624 6.984 42.336 1.00 70.25 162 VAL A O 1
ATOM 1307 N N . ARG A 1 163 ? -25.935 5.047 41.236 1.00 66.75 163 ARG A N 1
ATOM 1308 C CA . ARG A 1 163 ? -26.805 4.443 42.262 1.00 66.75 163 ARG A CA 1
ATOM 1309 C C . ARG A 1 163 ? -26.056 4.191 43.569 1.00 66.75 163 ARG A C 1
ATOM 1311 O O . ARG A 1 163 ? -26.570 4.542 44.627 1.00 66.75 163 ARG A O 1
ATOM 1318 N N . ASP A 1 164 ? -24.835 3.676 43.489 1.00 65.00 164 ASP A N 1
ATOM 1319 C CA . ASP A 1 164 ? -24.011 3.371 44.661 1.00 65.00 164 ASP A CA 1
ATOM 1320 C C . ASP A 1 164 ? -23.581 4.650 45.398 1.00 65.00 164 ASP A C 1
ATOM 1322 O O . ASP A 1 164 ? -23.570 4.692 46.629 1.00 65.00 164 ASP A O 1
ATOM 1326 N N . LYS A 1 165 ? -23.334 5.745 44.662 1.00 61.25 165 LYS A N 1
ATOM 1327 C CA . LYS A 1 165 ? -23.071 7.076 45.240 1.00 61.25 165 LYS A CA 1
ATOM 1328 C C . LYS A 1 165 ? -24.290 7.702 45.923 1.00 61.25 165 LYS A C 1
ATOM 1330 O O . LYS A 1 165 ? -24.116 8.466 46.866 1.00 61.25 165 LYS A O 1
ATOM 1335 N N . LEU A 1 166 ? -25.506 7.400 45.463 1.00 57.69 166 LEU A N 1
ATOM 1336 C CA . LEU A 1 166 ? -26.751 7.932 46.036 1.00 57.69 166 LEU A CA 1
ATOM 1337 C C . LEU A 1 166 ? -27.224 7.157 47.279 1.00 57.69 166 LEU A C 1
ATOM 1339 O O . LEU A 1 166 ? -27.974 7.706 48.081 1.00 57.69 166 LEU A O 1
ATOM 1343 N N . ALA A 1 167 ? -26.781 5.908 47.457 1.00 59.00 167 ALA A N 1
ATOM 1344 C CA . ALA A 1 167 ? -27.143 5.058 48.595 1.00 59.00 167 ALA A CA 1
ATOM 1345 C C . ALA A 1 167 ? -26.206 5.198 49.817 1.00 59.00 167 ALA A C 1
ATOM 1347 O O . ALA A 1 167 ? -26.515 4.687 50.894 1.00 59.00 167 ALA A O 1
ATOM 1348 N N . ALA A 1 168 ? -25.069 5.885 49.680 1.00 58.94 168 ALA A N 1
ATOM 1349 C CA . ALA A 1 168 ? -24.064 5.996 50.734 1.00 58.94 168 ALA A CA 1
ATOM 1350 C C . ALA A 1 168 ? -24.331 7.178 51.692 1.00 58.94 168 ALA A C 1
ATOM 1352 O O . ALA A 1 168 ? -23.787 8.268 51.528 1.00 58.94 168 ALA A O 1
ATOM 1353 N N . THR A 1 169 ? -25.114 6.961 52.753 1.00 58.62 169 THR A N 1
ATOM 1354 C CA . THR A 1 169 ? -24.999 7.760 53.990 1.00 58.62 169 THR A CA 1
ATOM 1355 C C . THR A 1 169 ? -23.858 7.176 54.825 1.00 58.62 169 THR A C 1
ATOM 1357 O O . THR A 1 169 ? -24.066 6.242 55.598 1.00 58.62 169 THR A O 1
ATOM 1360 N N . ALA A 1 170 ? -22.638 7.662 54.592 1.00 56.94 170 ALA A N 1
ATOM 1361 C CA . ALA A 1 170 ? -21.415 7.012 55.054 1.00 56.94 170 ALA A CA 1
ATOM 1362 C C . ALA A 1 170 ? -21.180 7.145 56.569 1.00 56.94 170 ALA A C 1
ATOM 1364 O O . ALA A 1 170 ? -21.085 8.247 57.111 1.00 56.94 170 ALA A O 1
ATOM 1365 N N . THR A 1 171 ? -21.002 6.004 57.235 1.00 69.81 171 THR A N 1
ATOM 1366 C CA . THR A 1 171 ? -20.202 5.914 58.465 1.00 69.81 171 THR A CA 1
ATOM 1367 C C . THR A 1 171 ? -18.715 5.836 58.096 1.00 69.81 171 THR A C 1
ATOM 1369 O O . THR A 1 171 ? -18.357 5.401 57.003 1.00 69.81 171 THR A O 1
ATOM 1372 N N . GLU A 1 172 ? -17.825 6.246 58.999 1.00 62.41 172 GLU A N 1
ATOM 1373 C CA . GLU A 1 172 ? -16.372 6.345 58.758 1.00 62.41 172 GLU A CA 1
ATOM 1374 C C . GLU A 1 172 ? -15.725 5.032 58.264 1.00 62.41 172 GLU A C 1
ATOM 1376 O O . GLU A 1 172 ? -14.800 5.055 57.454 1.00 62.41 172 GLU A O 1
ATOM 1381 N N . ALA A 1 173 ? -16.280 3.878 58.649 1.00 65.75 173 ALA A N 1
ATOM 1382 C CA . ALA A 1 173 ? -15.852 2.566 58.161 1.00 65.75 173 ALA A CA 1
ATOM 1383 C C . ALA A 1 173 ? -16.121 2.353 56.656 1.00 65.75 173 ALA A C 1
ATOM 1385 O O . ALA A 1 173 ? -15.270 1.809 55.956 1.00 65.75 173 ALA A O 1
ATOM 1386 N N . GLN A 1 174 ? -17.261 2.825 56.137 1.00 68.69 174 GLN A N 1
ATOM 1387 C CA . GLN A 1 174 ? -17.597 2.712 54.711 1.00 68.69 174 GLN A CA 1
ATOM 1388 C C . GLN A 1 174 ? -16.719 3.623 53.848 1.00 68.69 174 GLN A C 1
ATOM 1390 O O . GLN A 1 174 ? -16.358 3.258 52.732 1.00 68.69 174 GLN A O 1
ATOM 1395 N N . PHE A 1 175 ? -16.332 4.790 54.373 1.00 71.19 175 PHE A N 1
ATOM 1396 C CA . PHE A 1 175 ? -15.399 5.688 53.692 1.00 71.19 175 PHE A CA 1
ATOM 1397 C C . PHE A 1 175 ? -14.004 5.059 53.558 1.00 71.19 175 PHE A C 1
ATOM 1399 O O . PHE A 1 175 ? -13.407 5.099 52.482 1.00 71.19 175 PHE A O 1
ATOM 1406 N N . LEU A 1 176 ? -13.503 4.427 54.625 1.00 75.44 176 LEU A N 1
ATOM 1407 C CA . LEU A 1 176 ? -12.219 3.719 54.601 1.00 75.44 176 LEU A CA 1
ATOM 1408 C C . LEU A 1 176 ? -12.236 2.513 53.651 1.00 75.44 176 LEU A C 1
ATOM 1410 O O . LEU A 1 176 ? -11.257 2.283 52.943 1.00 75.44 176 LEU A O 1
ATOM 1414 N N . GLU A 1 177 ? -13.345 1.773 53.589 1.00 78.81 177 GLU A N 1
ATOM 1415 C CA . GLU A 1 177 ? -13.514 0.652 52.659 1.00 78.81 177 GLU A CA 1
ATOM 1416 C C . GLU A 1 177 ? -13.550 1.118 51.195 1.00 78.81 177 GLU A C 1
ATOM 1418 O O . GLU A 1 177 ? -12.834 0.575 50.354 1.00 78.81 177 GLU A O 1
ATOM 1423 N N . GLN A 1 178 ? -14.292 2.187 50.887 1.00 73.25 178 GLN A N 1
ATOM 1424 C CA . GLN A 1 178 ? -14.308 2.787 49.548 1.00 73.25 178 GLN A CA 1
ATOM 1425 C C . GLN A 1 178 ? -12.936 3.333 49.139 1.00 73.25 178 GLN A C 1
ATOM 1427 O O . GLN A 1 178 ? -12.532 3.177 47.987 1.00 73.25 178 GLN A O 1
ATOM 1432 N N . LEU A 1 179 ? -12.190 3.928 50.073 1.00 75.56 179 LEU A N 1
ATOM 1433 C CA . LEU A 1 179 ? -10.824 4.380 49.824 1.00 75.56 179 LEU A CA 1
ATOM 1434 C C . LEU A 1 179 ? -9.887 3.193 49.538 1.00 75.56 179 LEU A C 1
ATOM 1436 O O . LEU A 1 179 ? -9.058 3.271 48.631 1.00 75.56 179 LEU A O 1
ATOM 1440 N N . ALA A 1 180 ? -10.038 2.076 50.255 1.00 80.06 180 ALA A N 1
ATOM 1441 C CA . ALA A 1 180 ? -9.269 0.853 50.018 1.00 80.06 180 ALA A CA 1
ATOM 1442 C C . ALA A 1 180 ? -9.579 0.223 48.643 1.00 80.06 180 ALA A C 1
ATOM 1444 O O . ALA A 1 180 ? -8.667 -0.220 47.945 1.00 80.06 180 ALA A O 1
ATOM 1445 N N . ILE A 1 181 ? -10.845 0.233 48.215 1.00 80.44 181 ILE A N 1
ATOM 1446 C CA . ILE A 1 181 ? -11.246 -0.221 46.874 1.00 80.44 181 ILE A CA 1
ATOM 1447 C C . ILE A 1 181 ? -10.670 0.710 45.799 1.00 80.44 181 ILE A C 1
ATOM 1449 O O . ILE A 1 181 ? -9.989 0.240 44.892 1.00 80.44 181 ILE A O 1
ATOM 1453 N N . ALA A 1 182 ? -10.846 2.027 45.937 1.00 72.56 182 ALA A N 1
ATOM 1454 C CA . ALA A 1 182 ? -10.360 3.007 44.964 1.00 72.56 182 ALA A CA 1
ATOM 1455 C C . ALA A 1 182 ? -8.827 3.000 44.822 1.00 72.56 182 ALA A C 1
ATOM 1457 O O . ALA A 1 182 ? -8.296 3.163 43.725 1.00 72.56 182 ALA A O 1
ATOM 1458 N N . THR A 1 183 ? -8.097 2.793 45.922 1.00 78.75 183 THR A N 1
ATOM 1459 C CA . THR A 1 183 ? -6.630 2.659 45.903 1.00 78.75 183 THR A CA 1
ATOM 1460 C C . THR A 1 183 ? -6.176 1.373 45.220 1.00 78.75 183 THR A C 1
ATOM 1462 O O . THR A 1 183 ? -5.195 1.403 44.476 1.00 78.75 183 THR A O 1
ATOM 1465 N N . ARG A 1 184 ? -6.899 0.263 45.411 1.00 82.31 184 ARG A N 1
ATOM 1466 C CA . ARG A 1 184 ? -6.642 -0.995 44.700 1.00 82.31 184 ARG A CA 1
ATOM 1467 C C . ARG A 1 184 ? -6.926 -0.871 43.206 1.00 82.31 184 ARG A C 1
ATOM 1469 O O . ARG A 1 184 ? -6.067 -1.223 42.408 1.00 82.31 184 ARG A O 1
ATOM 1476 N N . GLU A 1 185 ? -8.069 -0.302 42.831 1.00 79.06 185 GLU A N 1
ATOM 1477 C CA . GLU A 1 185 ? -8.407 -0.043 41.428 1.00 79.06 185 GLU A CA 1
ATOM 1478 C C . GLU A 1 185 ? -7.369 0.871 40.771 1.00 79.06 185 GLU A C 1
ATOM 1480 O O . GLU A 1 185 ? -6.893 0.579 39.678 1.00 79.06 185 GLU A O 1
ATOM 1485 N N . ALA A 1 186 ? -6.949 1.944 41.448 1.00 71.19 186 ALA A N 1
ATOM 1486 C CA . ALA A 1 186 ? -5.904 2.830 40.944 1.00 71.19 186 ALA A CA 1
ATOM 1487 C C . ALA A 1 186 ? -4.565 2.099 40.733 1.00 71.19 186 ALA A C 1
ATOM 1489 O O . ALA A 1 186 ? -3.894 2.349 39.731 1.00 71.19 186 ALA A O 1
ATOM 1490 N N . ALA A 1 187 ? -4.187 1.187 41.635 1.00 81.94 187 ALA A N 1
ATOM 1491 C CA . ALA A 1 187 ? -2.991 0.360 41.481 1.00 81.94 187 ALA A CA 1
ATOM 1492 C C . ALA A 1 187 ? -3.113 -0.613 40.293 1.00 81.94 187 ALA A C 1
ATOM 1494 O O . ALA A 1 187 ? -2.178 -0.721 39.498 1.00 81.94 187 ALA A O 1
ATOM 1495 N N . ASP A 1 188 ? -4.276 -1.246 40.117 1.00 78.75 188 ASP A N 1
ATOM 1496 C CA . ASP A 1 188 ? -4.554 -2.142 38.990 1.00 78.75 188 ASP A CA 1
ATOM 1497 C C . ASP A 1 188 ? -4.514 -1.379 37.650 1.00 78.75 188 ASP A C 1
ATOM 1499 O O . ASP A 1 188 ? -3.875 -1.826 36.694 1.00 78.75 188 ASP A O 1
ATOM 1503 N N . TYR A 1 189 ? -5.106 -0.179 37.584 1.00 69.62 189 TYR A N 1
ATOM 1504 C CA . TYR A 1 189 ? -5.026 0.702 36.413 1.00 69.62 189 TYR A CA 1
ATOM 1505 C C . TYR A 1 189 ? -3.590 1.137 36.107 1.00 69.62 189 TYR A C 1
ATOM 1507 O O . TYR A 1 189 ? -3.184 1.151 34.943 1.00 69.62 189 TYR A O 1
ATOM 1515 N N . GLN A 1 190 ? -2.800 1.483 37.127 1.00 72.75 190 GLN A N 1
ATOM 1516 C CA . GLN A 1 190 ? -1.389 1.836 36.949 1.00 72.75 190 GLN A CA 1
ATOM 1517 C C . GLN A 1 190 ? -0.577 0.653 36.420 1.00 72.75 190 GLN A C 1
ATOM 1519 O O . GLN A 1 190 ? 0.224 0.826 35.500 1.00 72.75 190 GLN A O 1
ATOM 1524 N N . GLN A 1 191 ? -0.813 -0.549 36.947 1.00 78.88 191 GLN A N 1
ATOM 1525 C CA . GLN A 1 191 ? -0.151 -1.762 36.482 1.00 78.88 191 GLN A CA 1
ATOM 1526 C C . GLN A 1 191 ? -0.516 -2.081 35.025 1.00 78.88 191 GLN A C 1
ATOM 1528 O O . GLN A 1 191 ? 0.373 -2.379 34.228 1.00 78.88 191 GLN A O 1
ATOM 1533 N N . GLN A 1 192 ? -1.794 -1.968 34.650 1.00 68.00 192 GLN A N 1
ATOM 1534 C CA . GLN A 1 192 ? -2.240 -2.153 33.264 1.00 68.00 192 GLN A CA 1
ATOM 1535 C C . GLN A 1 192 ? -1.635 -1.109 32.319 1.00 68.00 192 GLN A C 1
ATOM 1537 O O . GLN A 1 192 ? -1.172 -1.451 31.231 1.00 68.00 192 GLN A O 1
ATOM 1542 N N . ALA A 1 193 ? -1.588 0.160 32.733 1.00 60.72 193 ALA A N 1
ATOM 1543 C CA . ALA A 1 193 ? -0.975 1.223 31.944 1.00 60.72 193 ALA A CA 1
ATOM 1544 C C . ALA A 1 193 ? 0.531 0.991 31.739 1.00 60.72 193 ALA A C 1
ATOM 1546 O O . ALA A 1 193 ? 1.048 1.240 30.650 1.00 60.72 193 ALA A O 1
ATOM 1547 N N . GLU A 1 194 ? 1.236 0.490 32.756 1.00 74.88 194 GLU A N 1
ATOM 1548 C CA . GLU A 1 194 ? 2.658 0.154 32.652 1.00 74.88 194 GLU A CA 1
ATOM 1549 C C . GLU A 1 194 ? 2.893 -1.043 31.720 1.00 74.88 194 GLU A C 1
ATOM 1551 O O . GLU A 1 194 ? 3.751 -0.984 30.841 1.00 74.88 194 GLU A O 1
ATOM 1556 N N . GLN A 1 195 ? 2.074 -2.092 31.827 1.00 69.94 195 GLN A N 1
ATOM 1557 C CA . GLN A 1 195 ? 2.109 -3.228 30.898 1.00 69.94 195 GLN A CA 1
ATOM 1558 C C . GLN A 1 195 ? 1.854 -2.791 29.450 1.00 69.94 195 GLN A C 1
ATOM 1560 O O . GLN A 1 195 ? 2.563 -3.220 28.541 1.00 69.94 195 GLN A O 1
ATOM 1565 N N . TYR A 1 196 ? 0.890 -1.893 29.235 1.00 66.94 196 TYR A N 1
ATOM 1566 C CA . TYR A 1 196 ? 0.600 -1.335 27.917 1.00 66.94 196 TYR A CA 1
ATOM 1567 C C . TYR A 1 196 ? 1.786 -0.539 27.350 1.00 66.94 196 TYR A C 1
ATOM 1569 O O . TYR A 1 196 ? 2.152 -0.714 26.187 1.00 66.94 196 TYR A O 1
ATOM 1577 N N . LYS A 1 197 ? 2.438 0.297 28.171 1.00 64.00 197 LYS A N 1
ATOM 1578 C CA . LYS A 1 197 ? 3.646 1.036 27.763 1.00 64.00 197 LYS A CA 1
ATOM 1579 C C . LYS A 1 197 ? 4.789 0.099 27.388 1.00 64.00 197 LYS A C 1
ATOM 1581 O O . LYS A 1 197 ? 5.435 0.320 26.366 1.00 64.00 197 LYS A O 1
ATOM 1586 N N . LEU A 1 198 ? 5.035 -0.940 28.186 1.00 72.88 198 LEU A N 1
ATOM 1587 C CA . LEU A 1 198 ? 6.083 -1.923 27.904 1.00 72.88 198 LEU A CA 1
ATOM 1588 C C . LEU A 1 198 ? 5.824 -2.651 26.578 1.00 72.88 198 LEU A C 1
ATOM 1590 O O . LEU A 1 198 ? 6.742 -2.765 25.766 1.00 72.88 198 LEU A O 1
ATOM 1594 N N . ALA A 1 199 ? 4.576 -3.053 26.318 1.00 70.56 199 ALA A N 1
ATOM 1595 C CA . ALA A 1 199 ? 4.185 -3.683 25.058 1.00 70.56 199 ALA A CA 1
ATOM 1596 C C . ALA A 1 199 ? 4.396 -2.756 23.845 1.00 70.56 199 ALA A C 1
ATOM 1598 O O . ALA A 1 199 ? 4.892 -3.199 22.808 1.00 70.56 199 ALA A O 1
ATOM 1599 N N . LEU A 1 200 ? 4.081 -1.462 23.978 1.00 66.31 200 LEU A N 1
ATOM 1600 C CA . LEU A 1 200 ? 4.316 -0.472 22.922 1.00 66.31 200 LEU A CA 1
ATOM 1601 C C . LEU A 1 200 ? 5.817 -0.292 22.639 1.00 66.31 200 LEU A C 1
ATOM 1603 O O . LEU A 1 200 ? 6.239 -0.315 21.485 1.00 66.31 200 LEU A O 1
ATOM 1607 N N . VAL A 1 201 ? 6.641 -0.195 23.689 1.00 71.25 201 VAL A N 1
ATOM 1608 C CA . VAL A 1 201 ? 8.104 -0.071 23.563 1.00 71.25 201 VAL A CA 1
ATOM 1609 C C . VAL A 1 201 ? 8.714 -1.298 22.883 1.00 71.25 201 VAL A C 1
ATOM 1611 O O . VAL A 1 201 ? 9.626 -1.167 22.066 1.00 71.25 201 VAL A O 1
ATOM 1614 N N . GLU A 1 202 ? 8.238 -2.498 23.204 1.00 74.88 202 GLU A N 1
ATOM 1615 C CA . GLU A 1 202 ? 8.704 -3.732 22.571 1.00 74.88 202 GLU A CA 1
ATOM 1616 C C . GLU A 1 202 ? 8.300 -3.811 21.090 1.00 74.88 202 GLU A C 1
ATOM 1618 O O . GLU A 1 202 ? 9.111 -4.195 20.235 1.00 74.88 202 GLU A O 1
ATOM 1623 N N . GLN A 1 203 ? 7.084 -3.365 20.768 1.00 72.56 203 GLN A N 1
ATOM 1624 C CA . GLN A 1 203 ? 6.603 -3.261 19.394 1.00 72.56 203 GLN A CA 1
ATOM 1625 C C . GLN A 1 203 ? 7.440 -2.267 18.571 1.00 72.56 203 GLN A C 1
ATOM 1627 O O . GLN A 1 203 ? 7.838 -2.591 17.448 1.00 72.56 203 GLN A O 1
ATOM 1632 N N . ASP A 1 204 ? 7.749 -1.096 19.130 1.00 74.81 204 ASP A N 1
ATOM 1633 C CA . ASP A 1 204 ? 8.568 -0.073 18.474 1.00 74.81 204 ASP A CA 1
ATOM 1634 C C . ASP A 1 204 ? 10.012 -0.544 18.283 1.00 74.81 204 ASP A C 1
ATOM 1636 O O . ASP A 1 204 ? 10.580 -0.394 17.200 1.00 74.81 204 ASP A O 1
ATOM 1640 N N . ARG A 1 205 ? 10.603 -1.203 19.290 1.00 80.38 205 ARG A N 1
ATOM 1641 C CA . ARG A 1 205 ? 11.945 -1.802 19.173 1.00 80.38 205 ARG A CA 1
ATOM 1642 C C . ARG A 1 205 ? 12.012 -2.828 18.048 1.00 80.38 205 ARG A C 1
ATOM 1644 O O . ARG A 1 205 ? 12.963 -2.811 17.267 1.00 80.38 205 ARG A O 1
ATOM 1651 N N . SER A 1 206 ? 11.008 -3.695 17.950 1.00 83.19 206 SER A N 1
ATOM 1652 C CA . SER A 1 206 ? 10.931 -4.709 16.894 1.00 83.19 206 SER A CA 1
ATOM 1653 C C . SER A 1 206 ? 10.822 -4.070 15.506 1.00 83.19 206 SER A C 1
ATOM 1655 O O . SER A 1 206 ? 11.463 -4.523 14.556 1.00 83.19 206 SER A O 1
ATOM 1657 N N . LEU A 1 207 ? 10.062 -2.977 15.386 1.00 83.81 207 LEU A N 1
ATOM 1658 C CA . LEU A 1 207 ? 9.921 -2.233 14.136 1.00 83.81 207 LEU A CA 1
ATOM 1659 C C . LEU A 1 207 ? 11.237 -1.557 13.720 1.00 83.81 207 LEU A C 1
ATOM 1661 O O . LEU A 1 207 ? 11.673 -1.726 12.584 1.00 83.81 207 LEU A O 1
ATOM 1665 N N . ILE A 1 208 ? 11.915 -0.883 14.653 1.00 87.75 208 ILE A N 1
ATOM 1666 C CA . ILE A 1 208 ? 13.218 -0.233 14.424 1.00 87.75 208 ILE A CA 1
ATOM 1667 C C . ILE A 1 208 ? 14.277 -1.257 13.991 1.00 87.75 208 ILE A C 1
ATOM 1669 O O . ILE A 1 208 ? 15.087 -1.002 13.093 1.00 87.75 208 ILE A O 1
ATOM 1673 N N . GLN A 1 209 ? 14.272 -2.447 14.598 1.00 90.06 209 GLN A N 1
ATOM 1674 C CA . GLN A 1 209 ? 15.157 -3.538 14.187 1.00 90.06 209 GLN A CA 1
ATOM 1675 C C . GLN A 1 209 ? 14.885 -3.966 12.740 1.00 90.06 209 GLN A C 1
ATOM 1677 O O . GLN A 1 209 ? 15.829 -4.120 11.963 1.00 90.06 209 GLN A O 1
ATOM 1682 N N . LEU A 1 210 ? 13.615 -4.117 12.354 1.00 89.12 210 LEU A N 1
ATOM 1683 C CA . LEU A 1 210 ? 13.235 -4.461 10.983 1.00 89.12 210 LEU A CA 1
ATOM 1684 C C . LEU A 1 210 ? 13.596 -3.355 9.977 1.00 89.12 210 LEU A C 1
ATOM 1686 O O . LEU A 1 210 ? 14.044 -3.673 8.877 1.00 89.12 210 LEU A O 1
ATOM 1690 N N . GLU A 1 211 ? 13.462 -2.080 10.345 1.00 88.69 211 GLU A N 1
ATOM 1691 C CA . GLU A 1 211 ? 13.885 -0.924 9.535 1.00 88.69 211 GLU A CA 1
ATOM 1692 C C . GLU A 1 211 ? 15.399 -0.915 9.296 1.00 88.69 211 GLU A C 1
ATOM 1694 O O . GLU A 1 211 ? 15.868 -0.740 8.164 1.00 88.69 211 GLU A O 1
ATOM 1699 N N . THR A 1 212 ? 16.173 -1.199 10.344 1.00 89.25 212 THR A N 1
ATOM 1700 C CA . THR A 1 212 ? 17.635 -1.308 10.260 1.00 89.25 212 THR A CA 1
ATOM 1701 C C . THR A 1 212 ? 18.040 -2.465 9.342 1.00 89.25 212 THR A C 1
ATOM 1703 O O . THR A 1 212 ? 18.800 -2.281 8.390 1.00 89.25 212 THR A O 1
ATOM 1706 N N . GLN A 1 213 ? 17.461 -3.652 9.558 1.00 91.06 213 GLN A N 1
ATOM 1707 C CA . GLN A 1 213 ? 17.709 -4.839 8.732 1.00 91.06 213 GLN A CA 1
ATOM 1708 C C . GLN A 1 213 ? 17.311 -4.623 7.270 1.00 91.06 213 GLN A C 1
ATOM 1710 O O . GLN A 1 213 ? 17.996 -5.094 6.358 1.00 91.06 213 GLN A O 1
ATOM 1715 N N . PHE A 1 214 ? 16.205 -3.918 7.031 1.00 90.69 214 PHE A N 1
ATOM 1716 C CA . PHE A 1 214 ? 15.751 -3.574 5.692 1.00 90.69 214 PHE A CA 1
ATOM 1717 C C . PHE A 1 214 ? 16.762 -2.667 4.986 1.00 90.69 214 PHE A C 1
ATOM 1719 O O . PHE A 1 214 ? 17.171 -2.977 3.868 1.00 90.69 214 PHE A O 1
ATOM 1726 N N . THR A 1 215 ? 17.234 -1.617 5.657 1.00 88.44 215 THR A N 1
ATOM 1727 C CA . THR A 1 215 ? 18.230 -0.682 5.113 1.00 88.44 215 THR A CA 1
ATOM 1728 C C . THR A 1 215 ? 19.546 -1.389 4.779 1.00 88.44 215 THR A C 1
ATOM 1730 O O . THR A 1 215 ? 20.081 -1.246 3.676 1.00 88.44 215 THR A O 1
ATOM 1733 N N . ASP A 1 216 ? 20.039 -2.241 5.680 1.00 88.69 216 ASP A N 1
ATOM 1734 C CA . ASP A 1 216 ? 21.242 -3.041 5.439 1.00 88.69 216 ASP A CA 1
ATOM 1735 C C . ASP A 1 216 ? 21.066 -4.017 4.273 1.00 88.69 216 ASP A C 1
ATOM 1737 O O . ASP A 1 216 ? 21.975 -4.205 3.455 1.00 88.69 216 ASP A O 1
ATOM 1741 N N . ARG A 1 217 ? 19.884 -4.629 4.158 1.00 89.75 217 ARG A N 1
ATOM 1742 C CA . ARG A 1 217 ? 19.549 -5.509 3.037 1.00 89.75 217 ARG A CA 1
ATOM 1743 C C . ARG A 1 217 ? 19.529 -4.747 1.717 1.00 89.75 217 ARG A C 1
ATOM 1745 O O . ARG A 1 217 ? 20.083 -5.256 0.742 1.00 89.75 217 ARG A O 1
ATOM 1752 N N . LEU A 1 218 ? 18.933 -3.555 1.675 1.00 87.62 218 LEU A N 1
ATOM 1753 C CA . LEU A 1 218 ? 18.922 -2.709 0.483 1.00 87.62 218 LEU A CA 1
ATOM 1754 C C . LEU A 1 218 ? 20.344 -2.389 0.023 1.00 87.62 218 LEU A C 1
ATOM 1756 O O . LEU A 1 218 ? 20.674 -2.665 -1.126 1.00 87.62 218 LEU A O 1
ATOM 1760 N N . ARG A 1 219 ? 21.227 -1.955 0.931 1.00 87.62 219 ARG A N 1
ATOM 1761 C CA . ARG A 1 219 ? 22.644 -1.687 0.616 1.00 87.62 219 ARG A CA 1
ATOM 1762 C C . ARG A 1 219 ? 23.358 -2.901 0.019 1.00 87.62 219 ARG A C 1
ATOM 1764 O O . ARG A 1 219 ? 24.115 -2.763 -0.943 1.00 87.62 219 ARG A O 1
ATOM 1771 N N . ARG A 1 220 ? 23.116 -4.104 0.556 1.00 87.69 220 ARG A N 1
ATOM 1772 C CA . ARG A 1 220 ? 23.680 -5.355 0.008 1.00 87.69 220 ARG A CA 1
ATOM 1773 C C . ARG A 1 220 ? 23.159 -5.640 -1.401 1.00 87.69 220 ARG A C 1
ATOM 1775 O O . ARG A 1 220 ? 23.947 -6.004 -2.270 1.00 87.69 220 ARG A O 1
ATOM 1782 N N . ILE A 1 221 ? 21.857 -5.460 -1.627 1.00 86.19 221 ILE A N 1
ATOM 1783 C CA . ILE A 1 221 ? 21.226 -5.656 -2.937 1.00 86.19 221 ILE A CA 1
ATOM 1784 C C . ILE A 1 221 ? 21.768 -4.650 -3.955 1.00 86.19 221 ILE A C 1
ATOM 1786 O O . ILE A 1 221 ? 22.148 -5.069 -5.044 1.00 86.19 221 ILE A O 1
ATOM 1790 N N . THR A 1 222 ? 21.871 -3.366 -3.602 1.00 85.12 222 THR A N 1
ATOM 1791 C CA . THR A 1 222 ? 22.409 -2.321 -4.485 1.00 85.12 222 THR A CA 1
ATOM 1792 C C . THR A 1 222 ? 23.843 -2.630 -4.899 1.00 85.12 222 THR A C 1
ATOM 1794 O O . THR A 1 222 ? 24.146 -2.627 -6.089 1.00 85.12 222 THR A O 1
ATOM 1797 N N . ARG A 1 223 ? 24.718 -2.997 -3.947 1.00 85.19 223 ARG A N 1
ATOM 1798 C CA . ARG A 1 223 ? 26.106 -3.399 -4.249 1.00 85.19 223 ARG A CA 1
ATOM 1799 C C . ARG A 1 223 ? 26.168 -4.599 -5.196 1.00 85.19 223 ARG A C 1
ATOM 1801 O O . ARG A 1 223 ? 26.981 -4.619 -6.114 1.00 85.19 223 ARG A O 1
ATOM 1808 N N . ALA A 1 224 ? 25.300 -5.593 -5.000 1.00 83.25 224 ALA A N 1
ATOM 1809 C CA . ALA A 1 224 ? 25.224 -6.745 -5.894 1.00 83.25 224 ALA A CA 1
ATOM 1810 C C . ALA A 1 224 ? 24.692 -6.363 -7.289 1.00 83.25 224 ALA A C 1
ATOM 1812 O O . ALA A 1 224 ? 25.209 -6.852 -8.293 1.00 83.25 224 ALA A O 1
ATOM 1813 N N . ALA A 1 225 ? 23.703 -5.471 -7.372 1.00 79.88 225 ALA A N 1
ATOM 1814 C CA . ALA A 1 225 ? 23.112 -5.005 -8.626 1.00 79.88 225 ALA A CA 1
ATOM 1815 C C . ALA A 1 225 ? 24.050 -4.088 -9.433 1.00 79.88 225 ALA A C 1
ATOM 1817 O O . ALA A 1 225 ? 24.057 -4.143 -10.654 1.00 79.88 225 ALA A O 1
ATOM 1818 N N . GLN A 1 226 ? 24.924 -3.314 -8.789 1.00 74.44 226 GLN A N 1
ATOM 1819 C CA . GLN A 1 226 ? 25.950 -2.528 -9.490 1.00 74.44 226 GLN A CA 1
ATOM 1820 C C . GLN A 1 226 ? 26.967 -3.406 -10.242 1.00 74.44 226 GLN A C 1
ATOM 1822 O O . GLN A 1 226 ? 27.574 -2.959 -11.210 1.00 74.44 226 GLN A O 1
ATOM 1827 N N . SER A 1 227 ? 27.128 -4.672 -9.836 1.00 63.44 227 SER A N 1
ATOM 1828 C CA . SER A 1 227 ? 28.019 -5.634 -10.505 1.00 63.44 227 SER A CA 1
ATOM 1829 C C . SER A 1 227 ? 27.388 -6.357 -11.705 1.00 63.44 227 SER A C 1
ATOM 1831 O O . SER A 1 227 ? 28.098 -6.986 -12.489 1.00 63.44 227 SER A O 1
ATOM 1833 N N . LYS A 1 228 ? 26.058 -6.298 -11.855 1.00 58.41 228 LYS A N 1
ATOM 1834 C CA . LYS A 1 228 ? 25.302 -6.931 -12.944 1.00 58.41 228 LYS A CA 1
ATOM 1835 C C . LYS A 1 228 ? 24.130 -6.023 -13.305 1.00 58.41 228 LYS A C 1
ATOM 1837 O O . LYS A 1 228 ? 23.209 -5.955 -12.493 1.00 58.41 228 LYS A O 1
ATOM 1842 N N . PRO A 1 229 ? 24.117 -5.374 -14.486 1.00 55.44 229 PRO A N 1
ATOM 1843 C CA . PRO A 1 229 ? 23.071 -4.418 -14.818 1.00 55.44 229 PRO A CA 1
ATOM 1844 C C . PRO A 1 229 ? 21.706 -5.072 -14.624 1.00 55.44 229 PRO A C 1
ATOM 1846 O O . PRO A 1 229 ? 21.430 -6.157 -15.147 1.00 55.44 229 PRO A O 1
ATOM 1849 N N . PHE A 1 230 ? 20.866 -4.431 -13.815 1.00 58.41 230 PHE A N 1
ATOM 1850 C CA . PHE A 1 230 ? 19.469 -4.801 -13.744 1.00 58.41 230 PHE A CA 1
ATOM 1851 C C . PHE A 1 230 ? 18.896 -4.562 -15.126 1.00 58.41 230 PHE A C 1
ATOM 1853 O O . PHE A 1 230 ? 18.723 -3.418 -15.532 1.00 58.41 230 PHE A O 1
ATOM 1860 N N . GLN A 1 231 ? 18.648 -5.645 -15.859 1.00 55.16 231 GLN A N 1
ATOM 1861 C CA . GLN A 1 231 ? 17.946 -5.548 -17.128 1.00 55.16 231 GLN A CA 1
ATOM 1862 C C . GLN A 1 231 ? 16.639 -4.822 -16.844 1.00 55.16 231 GLN A C 1
ATOM 1864 O O . GLN A 1 231 ? 15.845 -5.312 -16.021 1.00 55.16 231 GLN A O 1
ATOM 1869 N N . SER A 1 232 ? 16.485 -3.652 -17.465 1.00 51.91 232 SER A N 1
ATOM 1870 C CA . SER A 1 232 ? 15.269 -2.855 -17.399 1.00 51.91 232 SER A CA 1
ATOM 1871 C C . SER A 1 232 ? 14.079 -3.735 -17.789 1.00 51.91 232 SER A C 1
ATOM 1873 O O . SER A 1 232 ? 14.241 -4.781 -18.433 1.00 51.91 232 SER A O 1
ATOM 1875 N N . PHE A 1 233 ? 12.871 -3.352 -17.377 1.00 48.56 233 PHE A N 1
ATOM 1876 C CA . PHE A 1 233 ? 11.676 -4.042 -17.861 1.00 48.56 233 PHE A CA 1
ATOM 1877 C C . PHE A 1 233 ? 11.659 -4.057 -19.402 1.00 48.56 233 PHE A C 1
ATOM 1879 O O . PHE A 1 233 ? 11.408 -5.101 -19.994 1.00 48.56 233 PHE A O 1
ATOM 1886 N N . VAL A 1 234 ? 12.077 -2.953 -20.031 1.00 48.03 234 VAL A N 1
ATOM 1887 C CA . VAL A 1 234 ? 12.235 -2.807 -21.487 1.00 48.03 234 VAL A CA 1
ATOM 1888 C C . VAL A 1 234 ? 13.180 -3.865 -22.090 1.00 48.03 234 VAL A C 1
ATOM 1890 O O . VAL A 1 234 ? 12.837 -4.499 -23.087 1.00 48.03 234 VAL A O 1
ATOM 1893 N N . ASP A 1 235 ? 14.322 -4.157 -21.459 1.00 45.00 235 ASP A N 1
ATOM 1894 C CA . ASP A 1 235 ? 15.287 -5.159 -21.954 1.00 45.00 235 ASP A CA 1
ATOM 1895 C C . ASP A 1 235 ? 14.839 -6.614 -21.715 1.00 45.00 235 ASP A C 1
ATOM 1897 O O . ASP A 1 235 ? 15.154 -7.520 -22.498 1.00 45.00 235 ASP A O 1
ATOM 1901 N N . ARG A 1 236 ? 14.084 -6.873 -20.639 1.00 47.72 236 ARG A N 1
ATOM 1902 C CA . ARG A 1 236 ? 13.500 -8.204 -20.378 1.00 47.72 236 ARG A CA 1
ATOM 1903 C C . ARG A 1 236 ? 12.319 -8.501 -21.288 1.00 47.72 236 ARG A C 1
ATOM 1905 O O . ARG A 1 236 ? 12.224 -9.622 -21.783 1.00 47.72 236 ARG A O 1
ATOM 1912 N N . SER A 1 237 ? 11.487 -7.502 -21.569 1.00 40.66 237 SER A N 1
ATOM 1913 C CA . SER A 1 237 ? 10.418 -7.604 -22.565 1.00 40.66 237 SER A CA 1
ATOM 1914 C C . SER A 1 237 ? 10.970 -7.889 -23.967 1.00 40.66 237 SER A C 1
ATOM 1916 O O . SER A 1 237 ? 10.355 -8.638 -24.721 1.00 40.66 237 SER A O 1
ATOM 1918 N N . ASN A 1 238 ? 12.174 -7.398 -24.287 1.00 35.34 238 ASN A N 1
ATOM 1919 C CA . ASN A 1 238 ? 12.844 -7.677 -25.562 1.00 35.34 238 ASN A CA 1
ATOM 1920 C C . ASN A 1 238 ? 13.498 -9.074 -25.646 1.00 35.34 238 ASN A C 1
ATOM 1922 O O . ASN A 1 238 ? 13.619 -9.622 -26.741 1.00 35.34 238 ASN A O 1
ATOM 1926 N N . SER A 1 239 ? 13.919 -9.675 -24.524 1.00 35.78 239 SER A N 1
ATOM 1927 C CA . SER A 1 239 ? 14.606 -10.985 -24.502 1.00 35.78 239 SER A CA 1
ATOM 1928 C C . SER A 1 239 ? 13.677 -12.183 -24.266 1.00 35.78 239 SER A C 1
ATOM 1930 O O . SER A 1 239 ? 13.972 -13.286 -24.729 1.00 35.78 239 SER A O 1
ATOM 1932 N N . LEU A 1 240 ? 12.517 -11.982 -23.637 1.00 38.47 240 LEU A N 1
ATOM 1933 C CA . LEU A 1 240 ? 11.433 -12.968 -23.530 1.00 38.47 240 LEU A CA 1
ATOM 1934 C C . LEU A 1 240 ? 10.535 -12.932 -24.774 1.00 38.47 240 LEU A C 1
ATOM 1936 O O . LEU A 1 240 ? 9.315 -12.789 -24.685 1.00 38.47 240 LEU A O 1
ATOM 1940 N N . GLY A 1 241 ? 11.157 -13.054 -25.950 1.00 33.00 241 GLY A N 1
ATOM 1941 C CA . GLY A 1 241 ? 10.469 -13.067 -27.233 1.00 33.00 241 GLY A CA 1
ATOM 1942 C C . GLY A 1 241 ? 9.230 -13.968 -27.211 1.00 33.00 241 GLY A C 1
ATOM 1943 O O . GLY A 1 241 ? 9.331 -15.184 -27.071 1.00 33.00 241 GLY A O 1
ATOM 1944 N N . ARG A 1 242 ? 8.065 -13.338 -27.407 1.00 34.62 242 ARG A N 1
ATOM 1945 C CA . ARG A 1 242 ? 6.763 -13.952 -27.706 1.00 34.62 242 ARG A CA 1
ATOM 1946 C C . ARG A 1 242 ? 6.262 -14.968 -26.671 1.00 34.62 242 ARG A C 1
ATOM 1948 O 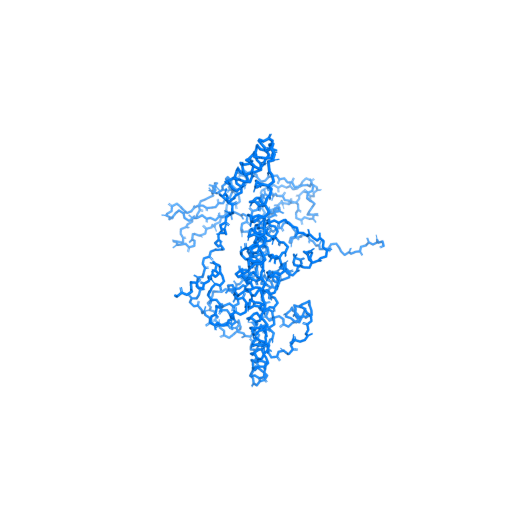O . ARG A 1 242 ? 6.307 -16.171 -26.919 1.00 34.62 242 ARG A O 1
ATOM 1955 N N . ARG A 1 243 ? 5.636 -14.488 -25.593 1.00 34.44 243 ARG A N 1
ATOM 1956 C CA . ARG A 1 243 ? 4.406 -15.091 -25.032 1.00 34.44 243 ARG A CA 1
ATOM 1957 C C . ARG A 1 243 ? 3.777 -14.160 -23.985 1.00 34.44 243 ARG A C 1
ATOM 1959 O O . ARG A 1 243 ? 4.212 -14.116 -22.846 1.00 34.44 243 ARG A O 1
ATOM 1966 N N . ASN A 1 244 ? 2.709 -13.490 -24.416 1.00 40.75 244 ASN A N 1
ATOM 1967 C CA . ASN A 1 244 ? 1.563 -13.043 -23.617 1.00 40.75 244 ASN A CA 1
ATOM 1968 C C . ASN A 1 244 ? 1.824 -12.076 -22.451 1.00 40.75 244 ASN A C 1
ATOM 1970 O O . ASN A 1 244 ? 1.705 -12.461 -21.298 1.00 40.75 244 ASN A O 1
ATOM 1974 N N . GLU A 1 245 ? 2.100 -10.819 -22.782 1.00 34.31 245 GLU A N 1
ATOM 1975 C CA . GLU A 1 245 ? 1.559 -9.593 -22.157 1.00 34.31 245 GLU A CA 1
ATOM 1976 C C . GLU A 1 245 ? 2.358 -8.422 -22.753 1.00 34.31 245 GLU A C 1
ATOM 1978 O O . GLU A 1 245 ? 2.942 -7.596 -22.058 1.00 34.31 245 GLU A O 1
ATOM 1983 N N . GLU A 1 246 ? 2.337 -8.291 -24.087 1.00 35.53 246 GLU A N 1
ATOM 1984 C CA . GLU A 1 246 ? 2.113 -6.935 -24.566 1.00 35.53 246 GLU A CA 1
ATOM 1985 C C . GLU A 1 246 ? 0.799 -6.559 -23.875 1.00 35.53 246 GLU A C 1
ATOM 1987 O O . GLU A 1 246 ? -0.263 -7.106 -24.189 1.00 35.53 246 GLU A O 1
ATOM 1992 N N . SER A 1 247 ? 0.849 -5.631 -22.916 1.00 39.38 247 SER A N 1
ATOM 1993 C CA . SER A 1 247 ? -0.132 -4.569 -22.995 1.00 39.38 247 SER A CA 1
ATOM 1994 C C . SER A 1 247 ? 0.000 -4.110 -24.434 1.00 39.38 247 SER A C 1
ATOM 1996 O O . SER A 1 247 ? 0.880 -3.305 -24.750 1.00 39.38 247 SER A O 1
ATOM 1998 N N . LEU A 1 248 ? -0.808 -4.718 -25.318 1.00 34.50 248 LEU A N 1
ATOM 1999 C CA . LEU A 1 248 ? -1.198 -4.097 -26.559 1.00 34.50 248 LEU A CA 1
ATOM 2000 C C . LEU A 1 248 ? -1.348 -2.652 -26.114 1.00 34.50 248 LEU A C 1
ATOM 2002 O O . LEU A 1 248 ? -2.072 -2.449 -25.120 1.00 34.50 248 LEU A O 1
ATOM 2006 N N . PRO A 1 249 ? -0.612 -1.677 -26.690 1.00 37.47 249 PRO A N 1
ATOM 2007 C CA . PRO A 1 249 ? -1.045 -0.305 -26.512 1.00 37.47 249 PRO A CA 1
ATOM 2008 C C . PRO A 1 249 ? -2.541 -0.427 -26.722 1.00 37.47 249 PRO A C 1
ATOM 2010 O O . PRO A 1 249 ? -2.940 -1.050 -27.713 1.00 37.47 249 PRO A O 1
ATOM 2013 N N . LEU A 1 250 ? -3.344 -0.115 -25.695 1.00 39.88 250 LEU A N 1
ATOM 2014 C CA . LEU A 1 250 ? -4.784 -0.114 -25.853 1.00 39.88 250 LEU A CA 1
ATOM 2015 C C . LEU A 1 250 ? -4.915 0.909 -26.964 1.00 39.88 250 LEU A C 1
ATOM 2017 O O . LEU A 1 250 ? -4.836 2.107 -26.709 1.00 39.88 250 LEU A O 1
ATOM 2021 N N . PHE A 1 251 ? -4.921 0.432 -28.212 1.00 42.41 251 PHE A N 1
ATOM 2022 C CA . PHE A 1 251 ? -5.291 1.172 -29.380 1.00 42.41 251 PHE A CA 1
ATOM 2023 C C . PHE A 1 251 ? -6.661 1.574 -28.926 1.00 42.41 251 PHE A C 1
ATOM 2025 O O . PHE A 1 251 ? -7.510 0.693 -28.791 1.00 42.41 251 PHE A O 1
ATOM 2032 N N . GLN A 1 252 ? -6.774 2.818 -28.456 1.00 54.31 252 GLN A N 1
ATOM 2033 C CA . GLN A 1 252 ? -7.962 3.322 -27.800 1.00 54.31 252 GLN A CA 1
ATOM 2034 C C . GLN A 1 252 ? -9.063 2.993 -28.788 1.00 54.31 252 GLN A C 1
ATOM 2036 O O . GLN A 1 252 ? -9.067 3.567 -29.878 1.00 54.31 252 GLN A O 1
ATOM 2041 N N . LEU A 1 253 ? -9.835 1.936 -28.516 1.00 61.78 253 LEU A N 1
ATOM 2042 C CA . LEU A 1 253 ? -10.565 1.273 -29.581 1.00 61.78 253 LEU A CA 1
ATOM 2043 C C . LEU A 1 253 ? -11.725 2.210 -29.867 1.00 61.78 253 LEU A C 1
ATOM 2045 O O . LEU A 1 253 ? -12.710 2.242 -29.132 1.00 61.78 253 LEU A O 1
ATOM 2049 N N . ARG A 1 254 ? -11.544 3.077 -30.863 1.00 72.12 254 ARG A N 1
ATOM 2050 C CA . ARG A 1 254 ? -12.525 4.089 -31.226 1.00 72.12 254 ARG A CA 1
ATOM 2051 C C . ARG A 1 254 ? -13.607 3.374 -32.003 1.00 72.12 254 ARG A C 1
ATOM 2053 O O . ARG A 1 254 ? -13.509 3.189 -33.212 1.00 72.12 254 ARG A O 1
ATOM 2060 N N . ILE A 1 255 ? -14.612 2.918 -31.272 1.00 84.75 255 ILE A N 1
ATOM 2061 C CA . ILE A 1 255 ? -15.792 2.308 -31.858 1.00 84.75 255 ILE A CA 1
ATOM 2062 C C . ILE A 1 255 ? -16.710 3.442 -32.291 1.00 84.75 255 ILE A C 1
ATOM 2064 O O . ILE A 1 255 ? -17.224 4.187 -31.457 1.00 84.75 255 ILE A O 1
ATOM 2068 N N . SER A 1 256 ? -16.890 3.580 -33.599 1.00 85.19 256 SER A N 1
ATOM 2069 C CA . SER A 1 256 ? -17.889 4.472 -34.173 1.00 85.19 256 SER A CA 1
ATOM 2070 C C . SER A 1 256 ? -19.289 3.884 -34.009 1.00 85.19 256 SER A C 1
ATOM 2072 O O . SER A 1 256 ? -19.486 2.674 -34.100 1.00 85.19 256 SER A O 1
ATOM 2074 N N . THR A 1 257 ? -20.262 4.755 -33.789 1.00 83.38 257 THR A N 1
ATOM 2075 C CA . THR A 1 257 ? -21.690 4.415 -33.754 1.00 83.38 257 THR A CA 1
ATOM 2076 C C . THR A 1 257 ? -22.339 4.697 -35.111 1.00 83.38 257 THR A C 1
ATOM 2078 O O . THR A 1 257 ? -21.719 5.298 -35.984 1.00 83.38 257 THR A O 1
ATOM 2081 N N . GLY A 1 258 ? -23.604 4.315 -35.301 1.00 80.38 258 GLY A N 1
ATOM 2082 C CA . GLY A 1 258 ? -24.389 4.750 -36.464 1.00 80.38 258 GLY A CA 1
ATOM 2083 C C . GLY A 1 258 ? -24.867 6.210 -36.391 1.00 80.38 258 GLY A C 1
ATOM 2084 O O . GLY A 1 258 ? -25.425 6.722 -37.362 1.00 80.38 258 GLY A O 1
ATOM 2085 N N . MET A 1 259 ? -24.669 6.891 -35.256 1.00 81.38 259 MET A N 1
ATOM 2086 C CA . MET A 1 259 ? -25.209 8.225 -34.999 1.00 81.38 259 MET A CA 1
ATOM 2087 C C . MET A 1 259 ? -24.212 9.329 -35.357 1.00 81.38 259 MET A C 1
ATOM 2089 O O . MET A 1 259 ? -23.006 9.204 -35.145 1.00 81.38 259 MET A O 1
ATOM 2093 N N . LYS A 1 260 ? -24.729 10.446 -35.878 1.00 87.38 260 LYS A N 1
ATOM 2094 C CA . LYS A 1 260 ? -23.946 11.651 -36.177 1.00 87.38 260 LYS A CA 1
ATOM 2095 C C . LYS A 1 260 ? -24.094 12.687 -35.070 1.00 87.38 260 LYS A C 1
ATOM 2097 O O . LYS A 1 260 ? -25.183 12.884 -34.538 1.00 87.38 260 LYS A O 1
ATOM 2102 N N . SER A 1 261 ? -23.004 13.375 -34.759 1.00 85.94 261 SER A N 1
ATOM 2103 C CA . SER A 1 261 ? -22.952 14.422 -33.751 1.00 85.94 261 SER A CA 1
ATOM 2104 C C . SER A 1 261 ? -23.789 15.621 -34.163 1.00 85.94 261 SER A C 1
ATOM 2106 O O . SER A 1 261 ? -23.764 16.049 -35.316 1.00 85.94 261 SER A O 1
ATOM 2108 N N . ARG A 1 262 ? -24.508 16.215 -33.210 1.00 83.44 262 ARG A N 1
ATOM 2109 C CA . ARG A 1 262 ? -25.301 17.425 -33.482 1.00 83.44 262 ARG A CA 1
ATOM 2110 C C . ARG A 1 262 ? -24.430 18.656 -33.710 1.00 83.44 262 ARG A C 1
ATOM 2112 O O . ARG A 1 262 ? -24.820 19.544 -34.453 1.00 83.44 262 ARG A O 1
ATOM 2119 N N . CYS A 1 263 ? -23.265 18.703 -33.069 1.00 83.62 263 CYS A N 1
ATOM 2120 C CA . CYS A 1 263 ? -22.354 19.839 -33.143 1.00 83.62 263 CYS A CA 1
ATOM 2121 C C . CYS A 1 263 ? -21.604 19.907 -34.481 1.00 83.62 263 CYS A C 1
ATOM 2123 O O . CYS A 1 263 ? -21.506 20.981 -35.063 1.00 83.62 263 CYS A O 1
ATOM 2125 N N . HIS A 1 264 ? -21.095 18.777 -34.984 1.00 87.81 264 HIS A N 1
ATOM 2126 C CA . HIS A 1 264 ? -20.204 18.756 -36.151 1.00 87.81 264 HIS A CA 1
ATOM 2127 C C . HIS A 1 264 ? -20.653 17.812 -37.276 1.00 87.81 264 HIS A C 1
ATOM 2129 O O . HIS A 1 264 ? -19.995 17.764 -38.311 1.00 87.81 264 HIS A O 1
ATOM 2135 N N . GLY A 1 265 ? -21.749 17.064 -37.105 1.00 86.44 265 GLY A N 1
ATOM 2136 C CA . GLY A 1 265 ? -22.231 16.097 -38.098 1.00 86.44 265 GLY A CA 1
ATOM 2137 C C . GLY A 1 265 ? -21.346 14.854 -38.247 1.00 86.44 265 GLY A C 1
ATOM 2138 O O . GLY A 1 265 ? -21.529 14.087 -39.193 1.00 86.44 265 GLY A O 1
ATOM 2139 N N . GLU A 1 266 ? -20.400 1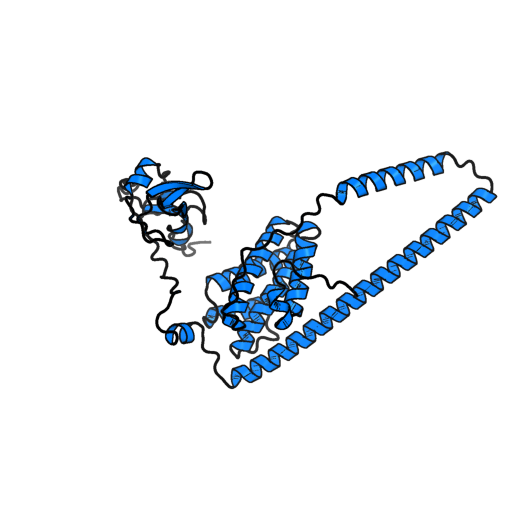4.657 -37.329 1.00 85.88 266 GLU A N 1
ATOM 2140 C CA . GLU A 1 266 ? -19.402 13.586 -37.367 1.00 85.88 266 GLU A CA 1
ATOM 2141 C C . GLU A 1 266 ? -19.944 12.307 -36.748 1.00 85.88 266 GLU A C 1
ATOM 2143 O O . GLU A 1 266 ? -20.681 12.357 -35.765 1.00 85.88 266 GLU A O 1
ATOM 2148 N N . THR A 1 267 ? -19.545 11.153 -37.270 1.00 87.94 267 THR A N 1
ATOM 2149 C CA . THR A 1 267 ? -19.929 9.869 -36.681 1.00 87.94 267 THR A CA 1
ATOM 2150 C C . THR A 1 267 ? -19.412 9.772 -35.243 1.00 87.94 267 THR A C 1
ATOM 2152 O O . THR A 1 267 ? -18.207 9.839 -35.000 1.00 87.94 267 THR A O 1
ATOM 2155 N N . MET A 1 268 ? -20.328 9.634 -34.285 1.00 87.56 268 MET A N 1
ATOM 2156 C CA . MET A 1 268 ? -20.022 9.640 -32.854 1.00 87.56 268 MET A CA 1
ATOM 2157 C C . MET A 1 268 ? -19.190 8.414 -32.476 1.00 87.56 268 MET A C 1
ATOM 2159 O O . MET A 1 268 ? -19.362 7.340 -33.057 1.00 87.56 268 MET A O 1
ATOM 2163 N N . ILE A 1 269 ? -18.330 8.560 -31.470 1.00 89.00 269 ILE A N 1
ATOM 2164 C CA . ILE A 1 269 ? -17.529 7.470 -30.899 1.00 89.00 269 ILE A CA 1
ATOM 2165 C C . ILE A 1 269 ? -18.032 7.094 -29.509 1.00 89.00 269 ILE A C 1
ATOM 2167 O O . ILE A 1 269 ? -18.505 7.954 -28.769 1.00 89.00 269 ILE A O 1
ATOM 2171 N N . VAL A 1 270 ? -17.905 5.821 -29.144 1.00 88.88 270 VAL A N 1
ATOM 2172 C CA . VAL A 1 270 ? -18.291 5.313 -27.823 1.00 88.88 270 VAL A CA 1
ATOM 2173 C C . VAL A 1 270 ? -17.134 5.449 -26.832 1.00 88.88 270 VAL A C 1
ATOM 2175 O O . VAL A 1 270 ? -15.993 5.120 -27.156 1.00 88.88 270 VAL A O 1
ATOM 2178 N N . VAL A 1 271 ? -17.430 5.916 -25.618 1.00 85.00 271 VAL A N 1
ATOM 2179 C CA . VAL A 1 271 ? -16.458 6.156 -24.540 1.00 85.00 271 VAL A CA 1
ATOM 2180 C C . VAL A 1 271 ? -17.050 5.762 -23.187 1.00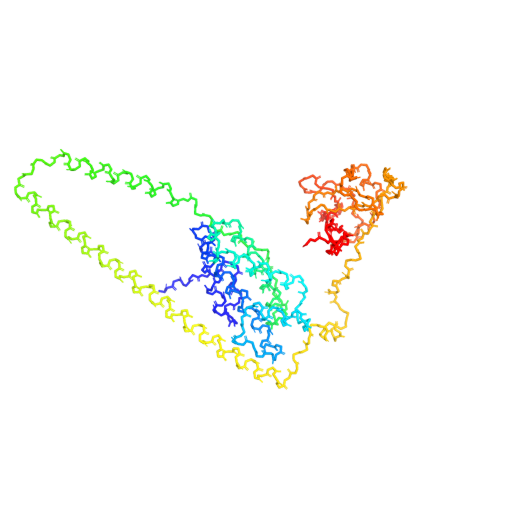 85.00 271 VAL A C 1
ATOM 2182 O O . VAL A 1 271 ? -18.274 5.744 -23.022 1.00 85.00 271 VAL A O 1
ATOM 2185 N N . GLN A 1 272 ? -16.201 5.464 -22.201 1.00 84.38 272 GLN A N 1
ATOM 2186 C CA . GLN A 1 272 ? -16.646 5.338 -20.808 1.00 84.38 272 GLN A CA 1
ATOM 2187 C C . GLN A 1 272 ? -16.374 6.634 -20.041 1.00 84.38 272 GLN A C 1
ATOM 2189 O O . GLN A 1 272 ? -15.316 7.239 -20.184 1.00 84.38 272 GLN A O 1
ATOM 2194 N N . ILE A 1 273 ? -17.334 7.072 -19.228 1.00 72.75 273 ILE A N 1
ATOM 2195 C CA . ILE A 1 273 ? -17.215 8.318 -18.448 1.00 72.75 273 ILE A CA 1
ATOM 2196 C C . ILE A 1 273 ? -16.211 8.154 -17.305 1.00 72.75 273 ILE A C 1
ATOM 2198 O O . ILE A 1 273 ? -15.483 9.083 -16.976 1.00 72.75 273 ILE A O 1
ATOM 2202 N N . SER A 1 274 ? -16.200 6.969 -16.704 1.00 69.50 274 SER A N 1
ATOM 2203 C CA . SER A 1 274 ? -15.260 6.568 -15.668 1.00 69.50 274 SER A CA 1
ATOM 2204 C C . SER A 1 274 ? -14.900 5.102 -15.846 1.00 69.50 274 SER A C 1
ATOM 2206 O O . SER A 1 274 ? -15.666 4.347 -16.453 1.00 69.50 274 SER A O 1
ATOM 2208 N N . ARG A 1 275 ? -13.751 4.680 -15.315 1.00 68.50 275 ARG A N 1
ATOM 2209 C CA . ARG A 1 275 ? -13.289 3.289 -15.409 1.00 68.50 275 ARG A CA 1
ATOM 2210 C C . ARG A 1 275 ? -14.316 2.284 -14.860 1.00 68.50 275 ARG A C 1
ATOM 2212 O O . ARG A 1 275 ? -14.606 2.259 -13.666 1.00 68.50 275 ARG A O 1
ATOM 2219 N N . GLY A 1 276 ? -14.837 1.422 -15.736 1.00 63.09 276 GLY A N 1
ATOM 2220 C CA . GLY A 1 276 ? -15.903 0.454 -15.436 1.00 63.09 276 GLY A CA 1
ATOM 2221 C C . GLY A 1 276 ? -17.296 1.081 -15.267 1.00 63.09 276 GLY A C 1
ATOM 2222 O O . GLY A 1 276 ? -18.203 0.430 -14.749 1.00 63.09 276 GLY A O 1
ATOM 2223 N N . GLY A 1 277 ? -17.449 2.350 -15.645 1.00 66.56 277 GLY A N 1
ATOM 2224 C CA . GLY A 1 277 ? -18.640 3.165 -15.441 1.00 66.56 277 GLY A CA 1
ATOM 2225 C C . GLY A 1 277 ? -19.593 3.201 -16.636 1.00 66.56 277 GLY A C 1
ATOM 2226 O O . GLY A 1 277 ? -19.631 2.304 -17.479 1.00 66.56 277 GLY A O 1
ATOM 2227 N N . PHE A 1 278 ? -20.402 4.261 -16.688 1.00 75.25 278 PHE A N 1
ATOM 2228 C CA . PHE A 1 278 ? -21.411 4.456 -17.727 1.00 75.25 278 PHE A CA 1
ATOM 2229 C C . PHE A 1 278 ? -20.780 4.687 -19.101 1.00 75.25 278 PHE A C 1
ATOM 2231 O O . PHE A 1 278 ? -19.798 5.418 -19.242 1.00 75.25 278 PHE A O 1
ATOM 2238 N N . ILE A 1 279 ? -21.398 4.083 -20.114 1.00 82.81 279 ILE A N 1
ATOM 2239 C CA . ILE A 1 279 ? -20.989 4.177 -21.512 1.00 82.81 279 ILE A CA 1
ATOM 2240 C C . ILE A 1 279 ? -21.839 5.244 -22.201 1.00 82.81 279 ILE A C 1
ATOM 2242 O O . ILE A 1 279 ? -23.067 5.238 -22.104 1.00 82.81 279 ILE A O 1
ATOM 2246 N N . THR A 1 280 ? -21.182 6.154 -22.907 1.00 84.88 280 THR A N 1
ATOM 2247 C CA . THR A 1 280 ? -21.813 7.257 -23.636 1.00 84.88 280 THR A CA 1
ATOM 2248 C C . THR A 1 280 ? -21.178 7.379 -25.018 1.00 84.88 280 THR A C 1
ATOM 2250 O O . THR A 1 280 ? -20.131 6.785 -25.279 1.00 84.88 280 THR A O 1
ATOM 2253 N N . GLN A 1 281 ? -21.815 8.115 -25.922 1.00 88.50 281 GLN A N 1
ATOM 2254 C CA . GLN A 1 281 ? -21.261 8.445 -27.228 1.00 88.50 281 GLN A CA 1
ATOM 2255 C C . GLN A 1 281 ? -20.993 9.947 -27.315 1.00 88.50 281 GLN A C 1
ATOM 2257 O O . GLN A 1 281 ? -21.812 10.749 -26.864 1.00 88.50 281 GLN A O 1
ATOM 2262 N N . ILE A 1 282 ? -19.851 10.332 -27.882 1.00 87.69 282 ILE A N 1
ATOM 2263 C CA . ILE A 1 282 ? -19.412 11.730 -27.998 1.00 87.69 282 ILE A CA 1
ATOM 2264 C C . ILE A 1 282 ? -18.934 12.051 -29.415 1.00 87.69 282 ILE A C 1
ATOM 2266 O O . ILE A 1 282 ? -18.586 11.160 -30.195 1.00 87.69 282 ILE A O 1
ATOM 2270 N N . CYS A 1 283 ? -18.878 13.341 -29.742 1.00 86.94 283 CYS A N 1
ATOM 2271 C CA . CYS A 1 283 ? -18.338 13.800 -31.014 1.00 86.94 283 CYS A CA 1
ATOM 2272 C C . CYS A 1 283 ? -16.812 13.629 -31.032 1.00 86.94 283 CYS A C 1
ATOM 2274 O O . CYS A 1 283 ? -16.143 14.222 -30.186 1.00 86.94 283 CYS A O 1
ATOM 2276 N N . PRO A 1 284 ? -16.225 12.915 -32.008 1.00 85.88 284 PRO A N 1
ATOM 2277 C CA . PRO A 1 284 ? -14.775 12.721 -32.057 1.00 85.88 284 PRO A CA 1
ATOM 2278 C C . PRO A 1 284 ? -13.992 14.003 -32.373 1.00 85.88 284 PRO A C 1
ATOM 2280 O O . PRO A 1 284 ? -12.781 14.026 -32.178 1.00 85.88 284 PRO A O 1
ATOM 2283 N N . LYS A 1 285 ? -14.657 15.045 -32.893 1.00 84.25 285 LYS A N 1
ATOM 2284 C CA . LYS A 1 285 ? -14.011 16.283 -33.346 1.00 84.25 285 LYS A CA 1
ATOM 2285 C C . LYS A 1 285 ? -13.803 17.301 -32.229 1.00 84.25 285 LYS A C 1
ATOM 2287 O O . LYS A 1 285 ? -12.710 17.831 -32.109 1.00 84.25 285 LYS A O 1
ATOM 2292 N N . CYS A 1 286 ? -14.839 17.593 -31.443 1.00 84.06 286 CYS A N 1
ATOM 2293 C CA . CYS A 1 286 ? -14.722 18.526 -30.317 1.00 84.06 286 CYS A CA 1
ATOM 2294 C C . CYS A 1 286 ? -14.500 17.831 -28.979 1.00 84.06 286 CYS A C 1
ATOM 2296 O O . CYS A 1 286 ? -14.068 18.484 -28.041 1.00 84.06 286 CYS A O 1
ATOM 2298 N N . LEU A 1 287 ? -14.839 16.539 -28.883 1.00 80.19 287 LEU A N 1
ATOM 2299 C CA . LEU A 1 287 ? -14.816 15.774 -27.638 1.00 80.19 287 LEU A CA 1
ATOM 2300 C C . LEU A 1 287 ? -15.610 16.440 -26.506 1.00 80.19 287 LEU A C 1
ATOM 2302 O O . LEU A 1 287 ? -15.394 16.121 -25.351 1.00 80.19 287 LEU A O 1
ATOM 2306 N N . ASP A 1 288 ? -16.541 17.340 -26.822 1.00 77.81 288 ASP A N 1
ATOM 2307 C CA . ASP A 1 288 ? -17.281 18.093 -25.818 1.00 77.81 288 ASP A CA 1
ATOM 2308 C C . ASP A 1 288 ? -18.259 17.178 -25.069 1.00 77.81 288 ASP A C 1
ATOM 2310 O O . ASP A 1 288 ? -19.215 16.642 -25.647 1.00 77.81 288 ASP A O 1
ATOM 2314 N N . TYR A 1 289 ? -18.021 17.022 -23.768 1.00 72.81 289 TYR A N 1
ATOM 2315 C CA . TYR A 1 289 ? -18.835 16.217 -22.868 1.00 72.81 289 TYR A CA 1
ATOM 2316 C C . TYR A 1 289 ? -20.289 16.692 -22.776 1.00 72.81 289 TYR A C 1
ATOM 2318 O O . TYR A 1 289 ? -21.181 15.877 -22.524 1.00 72.81 289 TYR A O 1
ATOM 2326 N N . ASP A 1 290 ? -20.571 17.977 -22.983 1.00 72.25 290 ASP A N 1
ATOM 2327 C CA . ASP A 1 290 ? -21.942 18.495 -22.921 1.00 72.25 290 ASP A CA 1
ATOM 2328 C C . ASP A 1 290 ? -22.765 18.091 -24.146 1.00 72.25 290 ASP A C 1
ATOM 2330 O O . ASP A 1 290 ? -23.992 18.010 -24.082 1.00 72.25 290 ASP A O 1
ATOM 2334 N N . THR A 1 291 ? -22.089 17.695 -25.227 1.00 70.38 291 THR A N 1
ATOM 2335 C CA . THR A 1 291 ? -22.714 17.132 -26.432 1.00 70.38 291 THR A CA 1
ATOM 2336 C C . THR A 1 291 ? -22.845 15.608 -26.406 1.00 70.38 291 THR A C 1
ATOM 2338 O O . THR A 1 291 ? -23.226 15.007 -27.415 1.00 70.38 291 THR A O 1
ATOM 2341 N N . LYS A 1 292 ? -22.531 14.964 -25.273 1.00 76.25 292 LYS A N 1
ATOM 2342 C CA . LYS A 1 292 ? -22.649 13.510 -25.122 1.00 76.25 292 LYS A CA 1
ATOM 2343 C C . LYS A 1 292 ? -24.097 13.049 -25.262 1.00 76.25 292 LYS A C 1
ATOM 2345 O O . LYS A 1 292 ? -25.028 13.680 -24.762 1.00 76.25 292 LYS A O 1
ATOM 2350 N N . GLU A 1 293 ? -24.271 11.880 -25.856 1.00 79.25 293 GLU A N 1
ATOM 2351 C CA . GLU A 1 293 ? -25.549 11.180 -25.886 1.00 79.25 293 GLU A CA 1
ATOM 2352 C C . GLU A 1 293 ? -25.418 9.820 -25.188 1.00 79.25 293 GLU A C 1
ATOM 2354 O O . GLU A 1 293 ? -24.352 9.196 -25.154 1.00 79.25 293 GLU A O 1
ATOM 2359 N N . THR A 1 294 ? -26.492 9.351 -24.560 1.00 80.38 294 THR A N 1
ATOM 2360 C CA . THR A 1 294 ? -26.506 8.012 -23.961 1.00 80.38 294 THR A CA 1
ATOM 2361 C C . THR A 1 294 ? -26.557 6.966 -25.067 1.00 80.38 294 THR A C 1
ATOM 2363 O O . THR A 1 294 ? -27.396 7.060 -25.957 1.00 80.38 294 THR A O 1
ATOM 2366 N N . LEU A 1 295 ? -25.700 5.946 -24.990 1.00 85.25 295 LEU A N 1
ATOM 2367 C CA . LEU A 1 295 ? -25.759 4.823 -25.921 1.00 85.25 295 LEU A CA 1
ATOM 2368 C C . LEU A 1 295 ? -27.027 3.999 -25.639 1.00 85.25 295 LEU A C 1
ATOM 2370 O O . LEU A 1 295 ? -27.193 3.454 -24.539 1.00 85.25 295 LEU A O 1
ATOM 2374 N N . SER A 1 296 ? -27.940 3.904 -26.606 1.00 85.81 296 SER A N 1
ATOM 2375 C CA . SER A 1 296 ? -29.130 3.063 -26.454 1.00 85.81 296 SER A CA 1
ATOM 2376 C C . SER A 1 296 ? -28.770 1.576 -26.576 1.00 85.81 296 SER A C 1
ATOM 2378 O O . SER A 1 296 ? -27.707 1.210 -27.075 1.00 85.81 296 SER A O 1
ATOM 2380 N N . TYR A 1 297 ? -29.651 0.685 -26.109 1.00 85.62 297 TYR A N 1
ATOM 2381 C CA . TYR A 1 297 ? -29.411 -0.755 -26.247 1.00 85.62 297 TYR A CA 1
ATOM 2382 C C . TYR A 1 297 ? -29.441 -1.204 -27.717 1.00 85.62 297 TYR A C 1
ATOM 2384 O O . TYR A 1 297 ? -28.696 -2.106 -28.082 1.00 85.62 297 TYR A O 1
ATOM 2392 N N . ALA A 1 298 ? -30.276 -0.573 -28.550 1.00 85.94 298 ALA A N 1
ATOM 2393 C CA . ALA A 1 298 ? -30.326 -0.855 -29.983 1.00 85.94 298 ALA A CA 1
ATOM 2394 C C . ALA A 1 298 ? -29.001 -0.463 -30.652 1.00 85.94 298 ALA A C 1
ATOM 2396 O O . ALA A 1 298 ? -28.362 -1.313 -31.262 1.00 85.94 298 ALA A O 1
ATOM 2397 N N . ASP A 1 299 ? -28.522 0.760 -30.398 1.00 86.38 299 ASP A N 1
ATOM 2398 C CA . ASP A 1 299 ? -27.240 1.237 -30.936 1.00 86.38 299 ASP A CA 1
ATOM 2399 C C . ASP A 1 299 ? -26.066 0.378 -30.456 1.00 86.38 299 ASP A C 1
ATOM 2401 O O . ASP A 1 299 ? -25.134 0.120 -31.210 1.00 86.38 299 ASP A O 1
ATOM 2405 N N . PHE A 1 300 ? -26.116 -0.103 -29.207 1.00 89.69 300 PHE A N 1
ATOM 2406 C CA . PHE A 1 300 ? -25.134 -1.046 -28.671 1.00 89.69 300 PHE A CA 1
ATOM 2407 C C . PHE A 1 300 ? -25.096 -2.364 -29.460 1.00 89.69 300 PHE A C 1
ATOM 2409 O O . PHE A 1 300 ? -24.010 -2.852 -29.778 1.00 89.69 300 PHE A O 1
ATOM 2416 N N . VAL A 1 301 ? -26.256 -2.948 -29.770 1.00 88.38 301 VAL A N 1
ATOM 2417 C CA . VAL A 1 301 ? -26.338 -4.176 -30.576 1.00 88.38 301 VAL A CA 1
ATOM 2418 C C . VAL A 1 301 ? -25.848 -3.912 -32.006 1.00 88.38 301 VAL A C 1
ATOM 2420 O O . VAL A 1 301 ? -25.108 -4.732 -32.556 1.00 88.38 301 VAL A O 1
ATOM 2423 N N . ASP A 1 302 ? -26.168 -2.742 -32.560 1.00 89.25 302 ASP A N 1
ATOM 2424 C CA . ASP A 1 302 ? -25.787 -2.328 -33.914 1.00 89.25 302 ASP A CA 1
ATOM 2425 C C . ASP A 1 302 ? -24.289 -2.028 -34.077 1.00 89.25 302 ASP A C 1
ATOM 2427 O O . ASP A 1 302 ? -23.788 -2.042 -35.203 1.00 89.25 302 ASP A O 1
ATOM 2431 N N . LEU A 1 303 ? -23.530 -1.866 -32.981 1.00 87.75 303 LEU A N 1
ATOM 2432 C CA . LEU A 1 303 ? -22.059 -1.845 -33.042 1.00 87.75 303 LEU A CA 1
ATOM 2433 C C . LEU A 1 303 ? -21.495 -3.123 -33.690 1.00 87.75 303 LEU A C 1
ATOM 2435 O O . LEU A 1 303 ? -20.383 -3.098 -34.216 1.00 87.75 303 LEU A O 1
ATOM 2439 N N . ASN A 1 304 ? -22.240 -4.240 -33.623 1.00 86.19 304 ASN A N 1
ATOM 2440 C CA . ASN A 1 304 ? -21.947 -5.524 -34.269 1.00 86.19 304 ASN A CA 1
ATOM 2441 C C . ASN A 1 304 ? -20.486 -5.989 -34.103 1.00 86.19 304 ASN A C 1
ATOM 2443 O O . ASN A 1 304 ? -19.862 -6.526 -35.022 1.00 86.19 304 ASN A O 1
ATOM 2447 N N . LEU A 1 305 ? -19.920 -5.796 -32.910 1.00 87.75 305 LEU A N 1
ATOM 2448 C CA . LEU A 1 305 ? -18.546 -6.205 -32.640 1.00 87.75 305 LEU A CA 1
ATOM 2449 C C . LEU A 1 305 ? -18.449 -7.733 -32.611 1.00 87.75 305 LEU A C 1
ATOM 2451 O O . LEU A 1 305 ? -19.285 -8.434 -32.028 1.00 87.75 305 LEU A O 1
ATOM 2455 N N . TYR A 1 306 ? -17.389 -8.267 -33.214 1.00 89.25 306 TYR A N 1
ATOM 2456 C CA . TYR A 1 306 ? -17.057 -9.678 -33.082 1.00 89.25 306 TYR A CA 1
ATOM 2457 C C . TYR A 1 306 ? -16.177 -9.883 -31.848 1.00 89.25 306 TYR A C 1
ATOM 2459 O O . TYR A 1 306 ? -14.973 -9.633 -31.882 1.00 89.25 306 TYR A O 1
ATOM 2467 N N . ILE A 1 307 ? -16.774 -10.356 -30.754 1.00 87.81 307 ILE A N 1
ATOM 2468 C CA . ILE A 1 307 ? -16.050 -10.665 -29.517 1.00 87.81 307 ILE A CA 1
ATOM 2469 C C . ILE A 1 307 ? -15.902 -12.179 -29.385 1.00 87.81 307 ILE A C 1
ATOM 2471 O O . ILE A 1 307 ? -16.887 -12.900 -29.227 1.00 87.81 307 ILE A O 1
ATOM 2475 N N . ALA A 1 308 ? -14.666 -12.674 -29.442 1.00 89.31 308 ALA A N 1
ATOM 2476 C CA . ALA A 1 308 ? -14.370 -14.083 -29.212 1.00 89.31 308 ALA A CA 1
ATOM 2477 C C . ALA A 1 308 ? -14.303 -14.387 -27.710 1.00 89.31 308 ALA A C 1
ATOM 2479 O O . ALA A 1 308 ? -13.700 -13.648 -26.930 1.00 89.31 308 ALA A O 1
ATOM 2480 N N . CYS A 1 309 ? -14.895 -15.503 -27.291 1.00 83.19 309 CYS A N 1
ATOM 2481 C CA . CYS A 1 309 ? -14.813 -15.950 -25.911 1.00 83.19 309 CYS A CA 1
ATOM 2482 C C . CYS A 1 309 ? -13.376 -16.325 -25.532 1.00 83.19 309 CYS A C 1
ATOM 2484 O O . CYS A 1 309 ? -12.807 -17.253 -26.103 1.00 83.19 309 CYS A O 1
ATOM 2486 N N . ALA A 1 310 ? -12.837 -15.706 -24.479 1.00 80.75 310 ALA A N 1
ATOM 2487 C CA . ALA A 1 310 ? -11.488 -16.002 -23.986 1.00 80.75 310 ALA A CA 1
ATOM 2488 C C . ALA A 1 310 ? -11.301 -17.445 -23.464 1.00 80.75 310 ALA A C 1
ATOM 2490 O O . ALA A 1 310 ? -10.173 -17.887 -23.276 1.00 80.75 310 ALA A O 1
ATOM 2491 N N . ARG A 1 311 ? -12.391 -18.182 -23.203 1.00 86.94 311 ARG A N 1
ATOM 2492 C CA . ARG A 1 311 ? -12.342 -19.562 -22.685 1.00 86.94 311 ARG A CA 1
ATOM 2493 C C . ARG A 1 311 ? -12.519 -20.640 -23.749 1.00 86.94 311 ARG A C 1
ATOM 2495 O O . ARG A 1 311 ? -11.957 -21.715 -23.607 1.00 86.94 311 ARG A O 1
ATOM 2502 N N . CYS A 1 312 ? -13.357 -20.395 -24.754 1.00 87.12 312 CYS A N 1
ATOM 2503 C CA . CYS A 1 312 ? -13.765 -21.429 -25.716 1.00 87.12 312 CYS A CA 1
ATOM 2504 C C . CYS A 1 312 ? -13.825 -20.938 -27.166 1.00 8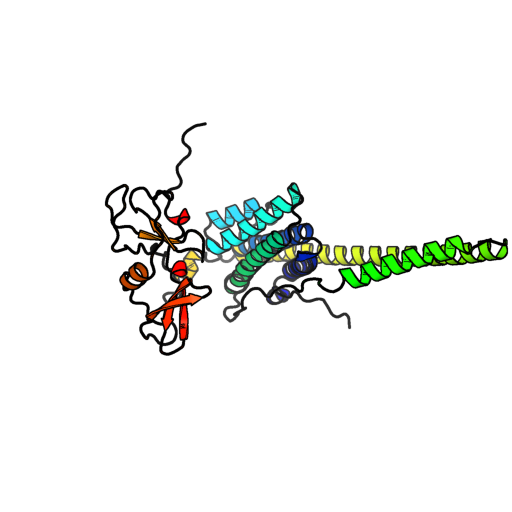7.12 312 CYS A C 1
ATOM 2506 O O . CYS A 1 312 ? -14.341 -21.648 -28.025 1.00 87.12 312 CYS A O 1
ATOM 2508 N N . SER A 1 313 ? -13.372 -19.709 -27.424 1.00 89.31 313 SER A N 1
ATOM 2509 C CA . SER A 1 313 ? -13.264 -19.079 -28.747 1.00 89.31 313 SER A CA 1
ATOM 2510 C C . SER A 1 313 ? -14.569 -18.888 -29.534 1.00 89.31 313 SER A C 1
ATOM 2512 O O . SER A 1 313 ? -14.542 -18.263 -30.591 1.00 89.31 313 SER A O 1
ATOM 2514 N N . HIS A 1 314 ? -15.719 -19.333 -29.018 1.00 90.75 314 HIS A N 1
ATOM 2515 C CA . HIS A 1 314 ? -17.033 -19.062 -29.606 1.00 90.75 314 HIS A CA 1
ATOM 2516 C C . HIS A 1 314 ? -17.355 -17.565 -29.584 1.00 90.75 314 HIS A C 1
ATOM 2518 O O . HIS A 1 314 ? -16.965 -16.857 -28.650 1.00 90.75 314 HIS A O 1
ATOM 2524 N N . ARG A 1 315 ? -18.109 -17.090 -30.583 1.00 92.75 315 ARG A N 1
ATOM 2525 C CA . ARG A 1 315 ? -18.603 -15.708 -30.619 1.00 92.75 315 ARG A CA 1
ATOM 2526 C C . ARG A 1 315 ? -19.502 -15.455 -29.406 1.00 92.75 315 ARG A C 1
ATOM 2528 O O . ARG A 1 315 ? -20.420 -16.223 -29.134 1.00 92.75 315 ARG A O 1
ATOM 2535 N N . ALA A 1 316 ? -19.204 -14.397 -28.666 1.00 92.56 316 ALA A N 1
ATOM 2536 C CA . ALA A 1 316 ? -20.051 -13.912 -27.593 1.00 92.56 316 ALA A CA 1
ATOM 2537 C C . ALA A 1 316 ? -21.161 -13.020 -28.164 1.00 92.56 316 ALA A C 1
ATOM 2539 O O . ALA A 1 316 ? -20.951 -12.286 -29.131 1.00 92.56 316 ALA A O 1
ATOM 2540 N N . GLU A 1 317 ? -22.338 -13.092 -27.555 1.00 93.38 317 GLU A N 1
ATOM 2541 C CA . GLU A 1 317 ? -23.527 -12.358 -27.979 1.00 93.38 317 GLU A CA 1
ATOM 2542 C C . GLU A 1 317 ? -23.683 -11.077 -27.148 1.00 93.38 317 GLU A C 1
ATOM 2544 O O . GLU A 1 317 ? -23.390 -11.095 -25.943 1.00 93.38 317 GLU A O 1
ATOM 2549 N N . PRO A 1 318 ? -24.109 -9.959 -27.763 1.00 92.50 318 PRO A N 1
ATOM 2550 C CA . PRO A 1 318 ? -24.349 -8.717 -27.045 1.00 92.50 318 PRO A CA 1
ATOM 2551 C C . PRO A 1 318 ? -25.534 -8.875 -26.086 1.00 92.50 318 PRO A C 1
ATOM 2553 O O . PRO A 1 318 ? -26.550 -9.487 -26.407 1.00 92.50 318 PRO A O 1
ATOM 2556 N N . GLY A 1 319 ? -25.416 -8.300 -24.894 1.00 87.88 319 GLY A N 1
ATOM 2557 C CA . GLY A 1 319 ? -26.484 -8.304 -23.906 1.00 87.88 319 GLY A CA 1
ATOM 2558 C C . GLY A 1 319 ? -26.155 -7.478 -22.670 1.00 87.88 319 GLY A C 1
ATOM 2559 O O . GLY A 1 319 ? -25.141 -6.784 -22.594 1.00 87.88 319 GLY A O 1
ATOM 2560 N N . LYS A 1 320 ? -27.026 -7.560 -21.664 1.00 81.31 320 LYS A N 1
ATOM 2561 C CA . LYS A 1 320 ? -26.758 -6.992 -20.337 1.00 81.31 320 LYS A CA 1
ATOM 2562 C C . LYS A 1 320 ? -26.055 -8.033 -19.472 1.00 81.31 320 LYS A C 1
ATOM 2564 O O . LYS A 1 320 ? -26.552 -9.148 -19.317 1.00 81.31 320 LYS A O 1
ATOM 2569 N N . VAL A 1 321 ? -24.898 -7.684 -18.910 1.00 79.69 321 VAL A N 1
ATOM 2570 C CA . VAL A 1 321 ? -24.060 -8.631 -18.152 1.00 79.69 321 VAL A CA 1
ATOM 2571 C C . VAL A 1 321 ? -24.193 -8.462 -16.639 1.00 79.69 321 VAL A C 1
ATOM 2573 O O . VAL A 1 321 ? -24.783 -9.325 -15.991 1.00 79.69 321 VAL A O 1
ATOM 2576 N N . LYS A 1 322 ? -23.680 -7.366 -16.070 1.00 68.19 322 LYS A N 1
ATOM 2577 C CA . LYS A 1 322 ? -23.619 -7.105 -14.624 1.00 68.19 322 LYS A CA 1
ATOM 2578 C C . LYS A 1 322 ? -24.183 -5.718 -14.334 1.00 68.19 322 LYS A C 1
ATOM 2580 O O . LYS A 1 322 ? -23.896 -4.790 -15.076 1.00 68.19 322 LYS A O 1
ATOM 2585 N N . TYR A 1 323 ? -25.019 -5.586 -13.301 1.00 65.62 323 TYR A N 1
ATOM 2586 C CA . TYR A 1 323 ? -25.683 -4.320 -12.934 1.00 65.62 323 TYR A CA 1
ATOM 2587 C C . TYR A 1 323 ? -26.383 -3.604 -14.109 1.00 65.62 323 TYR A C 1
ATOM 2589 O O . TYR A 1 323 ? -26.471 -2.385 -14.137 1.00 65.62 323 TYR A O 1
ATOM 2597 N N . SER A 1 324 ? -26.893 -4.367 -15.083 1.00 63.50 324 SER A N 1
ATOM 2598 C CA . SER A 1 324 ? -27.474 -3.856 -16.336 1.00 63.50 324 SER A CA 1
ATOM 2599 C C . SER A 1 324 ? -26.511 -3.133 -17.295 1.00 63.50 324 SER A C 1
ATOM 2601 O O . SER A 1 324 ? -26.990 -2.548 -18.266 1.00 63.50 324 SER A O 1
ATOM 2603 N N . ASN A 1 325 ? -25.190 -3.230 -17.100 1.00 72.69 325 ASN A N 1
ATOM 2604 C CA . ASN A 1 325 ? -24.193 -2.732 -18.052 1.00 72.69 325 ASN A CA 1
ATOM 2605 C C . ASN A 1 325 ? -24.204 -3.543 -19.354 1.00 72.69 325 ASN A C 1
ATOM 2607 O O . ASN A 1 325 ? -24.402 -4.765 -19.345 1.00 72.69 325 ASN A O 1
ATOM 2611 N N . TYR A 1 326 ? -23.953 -2.855 -20.470 1.00 88.69 326 TYR A N 1
ATOM 2612 C CA . TYR A 1 326 ? -23.771 -3.480 -21.776 1.00 88.69 326 TYR A CA 1
ATOM 2613 C C . TYR A 1 326 ? -22.472 -4.280 -21.817 1.00 88.69 326 TYR A C 1
ATOM 2615 O O . TYR A 1 326 ? -21.436 -3.870 -21.290 1.00 88.69 326 TYR A O 1
ATOM 2623 N N . GLY A 1 327 ? -22.526 -5.439 -22.454 1.00 89.50 327 GLY A N 1
ATOM 2624 C CA . GLY A 1 327 ? -21.387 -6.326 -22.574 1.00 89.50 327 GLY A CA 1
ATOM 2625 C C . GLY A 1 327 ? -21.719 -7.549 -23.404 1.00 89.50 327 GLY A C 1
ATOM 2626 O O . GLY A 1 327 ? -22.776 -7.642 -24.021 1.00 89.50 327 GLY A O 1
ATOM 2627 N N . TYR A 1 328 ? -20.806 -8.503 -23.408 1.00 92.12 328 TYR A N 1
ATOM 2628 C CA . TYR A 1 328 ? -20.919 -9.700 -24.221 1.00 92.12 328 TYR A CA 1
ATOM 2629 C C . TYR A 1 328 ? -20.934 -10.923 -23.325 1.00 92.12 328 TYR A C 1
ATOM 2631 O O . TYR A 1 328 ? -20.151 -11.014 -22.375 1.00 92.12 328 TYR A O 1
ATOM 2639 N N . ARG A 1 329 ? -21.823 -11.868 -23.627 1.00 92.56 329 ARG A N 1
ATOM 2640 C CA . ARG A 1 329 ? -21.919 -13.153 -22.936 1.00 92.56 329 ARG A CA 1
ATOM 2641 C C . ARG A 1 329 ? -21.692 -14.280 -23.928 1.00 92.56 329 ARG A C 1
ATOM 2643 O O . ARG A 1 329 ? -22.305 -14.332 -24.985 1.00 92.56 329 ARG A O 1
ATOM 2650 N N . CYS A 1 330 ? -20.818 -15.210 -23.574 1.00 92.75 330 CYS A N 1
ATOM 2651 C CA . CYS A 1 330 ? -20.634 -16.430 -24.337 1.00 92.75 330 CYS A CA 1
ATOM 2652 C C . CYS A 1 330 ? -21.804 -17.392 -24.067 1.00 92.75 330 CYS A C 1
ATOM 2654 O O . CYS A 1 330 ? -21.970 -17.799 -22.911 1.00 92.75 330 CYS A O 1
ATOM 2656 N N . PRO A 1 331 ? -22.568 -17.810 -25.094 1.00 91.62 331 PRO A N 1
ATOM 2657 C CA . PRO A 1 331 ? -23.669 -18.757 -24.913 1.00 91.62 331 PRO A CA 1
ATOM 2658 C C . PRO A 1 331 ? -23.178 -20.165 -24.536 1.00 91.62 331 PRO A C 1
ATOM 2660 O O . PRO A 1 331 ? -23.904 -20.919 -23.900 1.00 91.62 331 PRO A O 1
ATOM 2663 N N . HIS A 1 332 ? -21.928 -20.509 -24.870 1.00 90.19 332 HIS A N 1
ATOM 2664 C CA . HIS A 1 332 ? -21.372 -21.846 -24.651 1.00 90.19 332 HIS A CA 1
ATOM 2665 C C . HIS A 1 332 ? -20.861 -22.078 -23.218 1.00 90.19 332 HIS A C 1
ATOM 2667 O O . HIS A 1 332 ? -21.073 -23.142 -22.647 1.00 90.19 332 HIS A O 1
ATOM 2673 N N . CYS A 1 333 ? -20.144 -21.116 -22.623 1.00 90.00 333 CYS A N 1
ATOM 2674 C CA . CYS A 1 333 ? -19.507 -21.301 -21.306 1.00 90.00 333 CYS A CA 1
ATOM 2675 C C . CYS A 1 333 ? -19.882 -20.240 -20.262 1.00 90.00 333 CYS A C 1
ATOM 2677 O O . CYS A 1 333 ? -19.315 -20.229 -19.168 1.00 90.00 333 CYS A O 1
ATOM 2679 N N . GLY A 1 334 ? -20.783 -19.313 -20.605 1.00 86.44 334 GLY A N 1
ATOM 2680 C CA . GLY A 1 334 ? -21.256 -18.263 -19.702 1.00 86.44 334 GLY A CA 1
ATOM 2681 C C . GLY A 1 334 ? -20.227 -17.179 -19.369 1.00 86.44 334 GLY A C 1
ATOM 2682 O O . GLY A 1 334 ? -20.501 -16.333 -18.523 1.00 86.44 334 GLY A O 1
ATOM 2683 N N . TRP A 1 335 ? -19.050 -17.176 -20.007 1.00 87.94 335 TRP A N 1
ATOM 2684 C CA . TRP A 1 335 ? -18.063 -16.102 -19.853 1.00 87.94 335 TRP A CA 1
ATOM 2685 C C . TRP A 1 335 ? -18.664 -14.755 -20.255 1.00 87.94 335 TRP A C 1
ATOM 2687 O O . TRP A 1 335 ? -19.311 -14.658 -21.297 1.00 87.94 335 TRP A O 1
ATOM 2697 N N . THR A 1 336 ? -18.423 -13.724 -19.450 1.00 88.31 336 THR A N 1
ATOM 2698 C CA . THR A 1 336 ? -18.911 -12.367 -19.703 1.00 88.31 336 THR A CA 1
ATOM 2699 C C . THR A 1 336 ? -17.776 -11.357 -19.720 1.00 88.31 336 THR A C 1
ATOM 2701 O O . THR A 1 336 ? -16.846 -11.467 -18.921 1.00 88.31 336 THR A O 1
ATOM 2704 N N . VAL A 1 337 ? -17.910 -10.330 -20.553 1.00 85.75 337 VAL A N 1
ATOM 2705 C CA . VAL A 1 337 ? -17.045 -9.144 -20.566 1.00 85.75 337 VAL A CA 1
ATOM 2706 C C . VAL A 1 337 ? -17.905 -7.888 -20.693 1.00 85.75 337 VAL A C 1
ATOM 2708 O O . VAL A 1 337 ? -18.860 -7.864 -21.466 1.00 85.75 337 VAL A O 1
ATOM 2711 N N . GLU A 1 338 ? -17.603 -6.860 -19.906 1.00 87.69 338 GLU A N 1
ATOM 2712 C CA . GLU A 1 338 ? -18.292 -5.566 -19.973 1.00 87.69 338 GLU A CA 1
ATOM 2713 C C . GLU A 1 338 ? -17.736 -4.740 -21.136 1.00 87.69 338 GLU A C 1
ATOM 2715 O O . GLU A 1 338 ? -16.522 -4.701 -21.334 1.00 87.69 338 GLU A O 1
ATOM 2720 N N . LEU A 1 339 ? -18.603 -4.052 -21.889 1.00 85.75 339 LEU A N 1
ATOM 2721 C CA . LEU A 1 339 ? -18.163 -3.197 -22.997 1.00 85.75 339 LEU A CA 1
ATOM 2722 C C . LEU A 1 339 ? -17.245 -2.068 -22.496 1.00 85.75 339 LEU A C 1
ATOM 2724 O O . LEU A 1 339 ? -16.283 -1.733 -23.176 1.00 85.75 339 LEU A O 1
ATOM 2728 N N . ALA A 1 340 ? -17.474 -1.543 -21.287 1.00 81.94 340 ALA A N 1
ATOM 2729 C CA . ALA A 1 340 ? -16.639 -0.505 -20.676 1.00 81.94 340 ALA A CA 1
ATOM 2730 C C . ALA A 1 340 ? -15.162 -0.921 -20.545 1.00 81.94 340 ALA A C 1
ATOM 2732 O O . ALA A 1 340 ? -14.273 -0.090 -20.681 1.00 81.94 340 ALA A O 1
ATOM 2733 N N . LEU A 1 341 ? -14.871 -2.214 -20.361 1.00 78.50 341 LEU A N 1
ATOM 2734 C CA . LEU A 1 341 ? -13.490 -2.710 -20.291 1.00 78.50 341 LEU A CA 1
ATOM 2735 C C . LEU A 1 341 ? -12.767 -2.691 -21.646 1.00 78.50 341 LEU A C 1
ATOM 2737 O O . LEU A 1 341 ? -11.552 -2.855 -21.683 1.00 78.50 341 LEU A O 1
ATOM 2741 N N . LEU A 1 342 ? -13.507 -2.521 -22.745 1.00 78.19 342 LEU A N 1
ATOM 2742 C CA . LEU A 1 342 ? -12.982 -2.464 -24.111 1.00 78.19 342 LEU A CA 1
ATOM 2743 C C . LEU A 1 342 ? -12.839 -1.023 -24.628 1.00 78.19 342 LEU A C 1
ATOM 2745 O O . LEU A 1 342 ? -12.300 -0.820 -25.713 1.00 78.19 342 LEU A O 1
ATOM 2749 N N . LEU A 1 343 ? -13.346 -0.036 -23.883 1.00 80.31 343 LEU A N 1
ATOM 2750 C CA . LEU A 1 343 ? -13.446 1.361 -24.302 1.00 80.31 343 LEU A CA 1
ATOM 2751 C C . LEU A 1 343 ? -12.418 2.249 -23.588 1.00 80.31 343 LEU A C 1
ATOM 2753 O O . LEU A 1 343 ? -12.077 1.978 -22.436 1.00 80.31 343 LEU A O 1
ATOM 2757 N N . PRO A 1 344 ? -11.959 3.343 -24.216 1.00 73.69 344 PRO A N 1
ATOM 2758 C CA . PRO A 1 344 ? -11.153 4.349 -23.528 1.00 73.69 344 PRO A CA 1
ATOM 2759 C C . PRO A 1 344 ? -11.998 5.169 -22.540 1.00 73.69 344 PRO A C 1
ATOM 2761 O O . PRO A 1 344 ? -13.195 5.385 -22.775 1.00 73.69 344 PRO A O 1
ATOM 2764 N N . GLU A 1 345 ? -11.380 5.641 -21.452 1.00 78.75 345 GLU A N 1
ATOM 2765 C CA . GLU A 1 345 ? -12.001 6.631 -20.568 1.00 78.75 345 GLU A CA 1
ATOM 2766 C C . GLU A 1 345 ? -12.051 7.995 -21.264 1.00 78.75 345 GLU A C 1
ATOM 2768 O O . GLU A 1 345 ? -11.170 8.345 -22.049 1.00 78.75 345 GLU A O 1
ATOM 2773 N N . TYR A 1 346 ? -13.096 8.776 -20.996 1.00 75.31 346 TYR A N 1
ATOM 2774 C CA . TYR A 1 346 ? -13.261 10.113 -21.565 1.00 75.31 346 TYR A CA 1
ATOM 2775 C C . TYR A 1 346 ? -12.046 11.019 -21.288 1.00 75.31 346 TYR A C 1
ATOM 2777 O O . TYR A 1 346 ? -11.622 11.782 -22.154 1.00 75.31 346 TYR A O 1
ATOM 2785 N N . SER A 1 347 ? -11.440 10.894 -20.105 1.00 71.00 347 SER A N 1
ATOM 2786 C CA . SER A 1 347 ? -10.211 11.608 -19.745 1.00 71.00 347 SER A CA 1
ATOM 2787 C C . SER A 1 347 ? -8.999 11.213 -20.590 1.00 71.00 347 SER A C 1
ATOM 2789 O O . SER A 1 347 ? -8.101 12.028 -20.758 1.00 71.00 347 SER A O 1
ATOM 2791 N N . ASP A 1 348 ? -8.968 9.995 -21.137 1.00 71.50 348 ASP A N 1
ATOM 2792 C CA . ASP A 1 348 ? -7.811 9.469 -21.876 1.00 71.50 348 ASP A CA 1
ATOM 2793 C C . ASP A 1 348 ? -7.758 9.962 -23.327 1.00 71.50 348 ASP A C 1
ATOM 2795 O O . ASP A 1 348 ? -6.750 9.788 -24.017 1.00 71.50 348 ASP A O 1
ATOM 2799 N N . ILE A 1 349 ? -8.865 10.517 -23.821 1.00 72.19 349 ILE A N 1
ATOM 2800 C CA . ILE A 1 349 ? -9.017 10.966 -25.209 1.00 72.19 349 ILE A CA 1
ATOM 2801 C C . ILE A 1 349 ? -9.063 12.486 -25.343 1.00 72.19 349 ILE A C 1
ATOM 2803 O O . ILE A 1 349 ? -8.883 12.977 -26.456 1.00 72.19 349 ILE A O 1
ATOM 2807 N N . ARG A 1 350 ? -9.286 13.225 -24.247 1.00 61.78 350 ARG A N 1
ATOM 2808 C CA . ARG A 1 350 ? -9.188 14.687 -24.239 1.00 61.78 350 ARG A CA 1
ATOM 2809 C C . ARG A 1 350 ? -7.699 15.073 -24.243 1.00 61.78 350 ARG A C 1
ATOM 2811 O O . ARG A 1 350 ? -6.969 14.604 -23.370 1.00 61.78 350 ARG A O 1
ATOM 2818 N N . PRO A 1 351 ? -7.223 15.899 -25.191 1.00 52.31 351 PRO A N 1
ATOM 2819 C CA . PRO A 1 351 ? -5.902 16.505 -25.072 1.00 52.31 351 PRO A CA 1
ATOM 2820 C C . PRO A 1 351 ? -5.842 17.296 -23.760 1.00 52.31 351 PRO A C 1
ATOM 2822 O O . PRO A 1 351 ? -6.823 17.947 -23.400 1.00 52.31 351 PRO A O 1
ATOM 2825 N N . PHE A 1 352 ? -4.731 17.220 -23.026 1.00 41.38 352 PHE A N 1
ATOM 2826 C CA . PHE A 1 352 ? -4.481 18.184 -21.956 1.00 41.38 352 PHE A CA 1
ATOM 2827 C C . PHE A 1 352 ? -4.472 19.563 -22.616 1.00 41.38 352 PHE A C 1
ATOM 2829 O O . PHE A 1 352 ? -3.640 19.803 -23.486 1.00 41.38 352 PHE A O 1
ATOM 2836 N N . ASP A 1 353 ? -5.440 20.412 -22.276 1.00 39.28 353 ASP A N 1
ATOM 2837 C CA . ASP A 1 353 ? -5.378 21.818 -22.650 1.00 39.28 353 ASP A CA 1
ATOM 2838 C C . ASP A 1 353 ? -4.153 22.383 -21.915 1.00 39.28 353 ASP A C 1
ATOM 2840 O O . ASP A 1 353 ? -4.122 22.393 -20.680 1.00 39.28 353 ASP A O 1
ATOM 2844 N N . ASP A 1 354 ? -3.109 22.727 -22.673 1.00 37.16 354 ASP A N 1
ATOM 2845 C CA . ASP A 1 354 ? -1.970 23.484 -22.168 1.00 37.16 354 ASP A CA 1
ATOM 2846 C C . ASP A 1 354 ? -2.500 24.773 -21.525 1.00 37.16 354 ASP A C 1
ATOM 2848 O O . ASP A 1 354 ? -3.436 25.397 -22.028 1.00 37.16 354 ASP A O 1
ATOM 2852 N N . GLU A 1 355 ? -1.922 25.132 -20.382 1.00 43.12 355 GLU A N 1
ATOM 2853 C CA . GLU A 1 355 ? -2.189 26.369 -19.654 1.00 43.12 355 GLU A CA 1
ATOM 2854 C C . GLU A 1 355 ? -2.152 27.585 -20.602 1.00 43.12 355 GLU A C 1
ATOM 2856 O O . GLU A 1 355 ? -1.080 28.043 -20.995 1.00 43.12 355 GLU A O 1
ATOM 2861 N N . GLU A 1 356 ? -3.321 28.135 -20.930 1.00 37.34 356 GLU A N 1
ATOM 2862 C CA . GLU A 1 356 ? -3.471 29.526 -21.357 1.00 37.34 356 GLU A CA 1
ATOM 2863 C C . GLU A 1 356 ? -4.104 30.324 -20.205 1.00 37.34 356 GLU A C 1
ATOM 2865 O O . GLU A 1 356 ? -5.243 30.086 -19.802 1.00 37.34 356 GLU A O 1
ATOM 2870 N N . ASP A 1 357 ? -3.307 31.273 -19.708 1.00 34.59 357 ASP A N 1
ATOM 2871 C CA . ASP A 1 357 ? -3.666 32.496 -18.982 1.00 34.59 357 ASP A CA 1
ATOM 2872 C C . ASP A 1 357 ? -4.262 32.406 -17.559 1.00 34.59 357 ASP A C 1
ATOM 2874 O O . ASP A 1 357 ? -5.480 32.380 -17.371 1.00 34.59 357 ASP A O 1
ATOM 2878 N N . ALA A 1 358 ? -3.384 32.537 -16.547 1.00 32.69 358 ALA A N 1
ATOM 2879 C CA . ALA A 1 358 ? -3.470 33.556 -15.476 1.00 32.69 358 ALA A CA 1
ATOM 2880 C C . ALA A 1 358 ? -2.225 33.573 -14.568 1.00 32.69 358 ALA A C 1
ATOM 2882 O O . ALA A 1 358 ? -1.952 32.544 -13.909 1.00 32.69 358 ALA A O 1
#

pLDDT: mean 75.89, std 15.45, range [31.17, 95.44]

Sequence (358 aa):
MDKQLESRNFEFLRTDHPLLVEYALRAELNAYSDPNTSLIKTRQVAECMARSIACRAGMDCSDNEFDAVLGLLRRQDIVPRHVLEHLEHTQRFGNAAAHKHLSDPRTALQALICAYEAAKWFAREVLRKPDFQRGPFRPLPTPKDATLALKEEIEHLQQQVVRDKLAATATEAQFLEQLAIATREAADYQQQAEQYKLALVEQDRSLIQLETQFTDRLRRITRAAQSKPFQSFVDRSNSLGRRNEESLPLFQLRISTGMKSRCHGETMIVVQISRGGFITQICPKCLDYDTKETLSYADFVDLNLYIACARCSHRAEPGKVKYSNYGYRCPHCGWTVELALLLPEYSDIRPFDDEEDA

Secondary structure (DSSP, 8-state):
---PPPPTTTGGGTTT-HHHHHHHHHHHHHTTT-HHHHHHHHHHHHHHHHHHHHHHTT---TTS-HHHHHHHHHHTT-S-HHHHHHHHHHHHHHHHHHHH----HHHHHHHHHHHHHHHHHIIIIIS--TT----SPPPPPP--SSTTHHHHHHHHHHHHHHHHHHH----HHHHHHHHHHHHHHHHHHHHHHHHHHHHHHHHHHHHHHHHHHHHHHHHHHHHHHHTS----HHHHHHHS-SSS-----------EEEEEPTTT-PEEEEEESSTT--EEEE-TTT--GGG-EEPPHHHHHHT----B-TTT-PBPEEEE-STT-EEEE-TTT--EEEGGGGS-BHHHHS--------